Protein AF-Q66YX9-F1 (afdb_monomer_lite)

Radius of gyration: 29.05 Å; chains: 1; bounding box: 76×65×71 Å

Sequence (216 aa):
TLICISCAPFGNVNPNKLKNPITSKNLKKTKRSNHSRNLKKTSSHTNSENSAENNQNLENESQNSKSSNPHPQEATAISKLEKIGKDLEAQKEETGTHIEKISGDAQYDFLENFKLHNYDYFMHNTKMTLKKIIYSSLNYEKEKILALKEILEKLDTEDNNRRIAGQFLETSRDIQLQQEDLILKKIQDTLQTLSKEKAEELLQHAERDLKIKQNL

pLDDT: mean 74.57, std 24.95, range [31.75, 97.75]

Organism: Borreliella burgdorferi (NCBI:txid139)

Structure (mmCIF, N/CA/C/O backbone):
data_AF-Q66YX9-F1
#
_entry.id   AF-Q66YX9-F1
#
loop_
_atom_site.group_PDB
_atom_site.id
_atom_site.type_symbol
_atom_site.label_atom_id
_atom_site.label_alt_id
_atom_site.label_comp_id
_atom_site.label_asym_id
_atom_site.label_entity_id
_atom_site.label_seq_id
_atom_site.pdbx_PDB_ins_code
_atom_site.Cartn_x
_atom_site.Cartn_y
_atom_site.Cartn_z
_atom_site.occupancy
_atom_site.B_iso_or_equiv
_atom_site.auth_seq_id
_atom_site.auth_comp_id
_atom_site.auth_asym_id
_atom_site.auth_atom_id
_atom_site.pdbx_PDB_model_num
ATOM 1 N N . THR A 1 1 ? -41.954 -12.577 -0.233 1.00 40.41 1 THR A N 1
ATOM 2 C CA . THR A 1 1 ? -41.971 -11.965 -1.575 1.00 40.41 1 THR A CA 1
ATOM 3 C C . THR A 1 1 ? -40.977 -10.828 -1.579 1.00 40.41 1 THR A C 1
ATOM 5 O O . THR A 1 1 ? -41.114 -9.926 -0.765 1.00 40.41 1 THR A O 1
ATOM 8 N N . LEU A 1 2 ? -39.910 -10.968 -2.371 1.00 44.06 2 LEU A N 1
ATOM 9 C CA . LEU A 1 2 ? -38.771 -10.050 -2.444 1.00 44.06 2 LEU A CA 1
ATOM 10 C C . LEU A 1 2 ? -39.173 -8.703 -3.058 1.00 44.06 2 LEU A C 1
ATOM 12 O O . LEU A 1 2 ? -39.884 -8.686 -4.060 1.00 44.06 2 LEU A O 1
ATOM 16 N N . ILE A 1 3 ? -38.656 -7.599 -2.512 1.00 46.53 3 ILE A N 1
ATOM 17 C CA . ILE A 1 3 ? -38.623 -6.304 -3.201 1.00 46.53 3 ILE A CA 1
ATOM 18 C C . I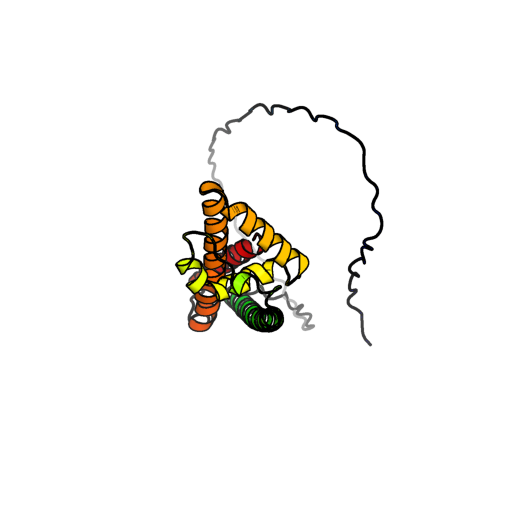LE A 1 3 ? -37.160 -5.947 -3.444 1.00 46.53 3 ILE A C 1
ATOM 20 O O . ILE A 1 3 ? -36.323 -5.975 -2.544 1.00 46.53 3 ILE A O 1
ATOM 24 N N . CYS A 1 4 ? -36.887 -5.712 -4.720 1.00 38.38 4 CYS A N 1
ATOM 25 C CA . CYS A 1 4 ? -35.589 -5.624 -5.352 1.00 38.38 4 CYS A CA 1
ATOM 26 C C . CYS A 1 4 ? -34.878 -4.312 -5.006 1.00 38.38 4 CYS A C 1
ATOM 28 O O . CYS A 1 4 ? -35.439 -3.233 -5.181 1.00 38.38 4 CYS A O 1
ATOM 30 N N . ILE A 1 5 ? -33.610 -4.411 -4.610 1.00 48.50 5 ILE A N 1
ATOM 31 C CA . ILE A 1 5 ? -32.664 -3.300 -4.695 1.00 48.50 5 ILE A CA 1
ATOM 32 C C . ILE A 1 5 ? -32.261 -3.213 -6.167 1.00 48.50 5 ILE A C 1
ATOM 34 O O . ILE A 1 5 ? -31.677 -4.145 -6.718 1.00 48.50 5 ILE A O 1
ATOM 38 N N . SER A 1 6 ? -32.627 -2.120 -6.827 1.00 43.44 6 SER A N 1
ATOM 39 C CA . SER A 1 6 ? -32.197 -1.834 -8.191 1.00 43.44 6 SER A CA 1
ATOM 40 C C . SER A 1 6 ? -30.692 -1.564 -8.197 1.00 43.44 6 SER A C 1
ATOM 42 O O . SER A 1 6 ? -30.245 -0.477 -7.831 1.00 43.44 6 SER A O 1
ATOM 44 N N . CYS A 1 7 ? -29.907 -2.551 -8.617 1.00 48.25 7 CYS A N 1
ATOM 45 C CA . CYS A 1 7 ? -28.548 -2.332 -9.089 1.00 48.25 7 CYS A CA 1
ATOM 46 C C . CYS A 1 7 ? -28.611 -1.552 -10.410 1.00 48.25 7 CYS A C 1
ATOM 48 O O . CYS A 1 7 ? -29.225 -2.009 -11.375 1.00 48.25 7 CYS A O 1
ATOM 50 N N . ALA A 1 8 ? -27.976 -0.384 -10.468 1.00 48.19 8 ALA A N 1
ATOM 51 C CA . ALA A 1 8 ? -27.658 0.248 -11.742 1.00 48.19 8 ALA A CA 1
ATOM 52 C C . ALA A 1 8 ? -26.572 -0.595 -12.446 1.00 48.19 8 ALA A C 1
ATOM 54 O O . ALA A 1 8 ? -25.570 -0.922 -11.805 1.00 48.19 8 ALA A O 1
ATOM 55 N N . PRO A 1 9 ? -26.736 -0.981 -13.724 1.00 49.88 9 PRO A N 1
ATOM 56 C CA . PRO A 1 9 ? -25.713 -1.738 -14.429 1.00 49.88 9 PRO A CA 1
ATOM 57 C C . PRO A 1 9 ? -24.560 -0.811 -14.825 1.00 49.88 9 PRO A C 1
ATOM 59 O O . PRO A 1 9 ? -24.763 0.226 -15.459 1.00 49.88 9 PRO A O 1
ATOM 62 N N . PHE A 1 10 ? -23.339 -1.212 -14.470 1.00 44.12 10 PHE A N 1
ATOM 63 C CA . PHE A 1 10 ? -22.115 -0.673 -15.050 1.00 44.12 10 PHE A CA 1
ATOM 64 C C . PHE A 1 10 ? -22.191 -0.830 -16.574 1.00 44.12 10 PHE A C 1
ATOM 66 O O . PHE A 1 10 ? -22.352 -1.934 -17.094 1.00 44.12 10 PHE A O 1
ATOM 73 N N . GLY A 1 11 ? -22.146 0.292 -17.291 1.00 40.47 11 GLY A N 1
ATOM 74 C CA . GLY A 1 11 ? -22.175 0.300 -18.746 1.00 40.47 11 GLY A CA 1
ATOM 75 C C . GLY A 1 11 ? -20.937 -0.386 -19.318 1.00 40.47 11 GLY A C 1
ATOM 76 O O . GLY A 1 11 ? -19.812 0.035 -19.060 1.00 40.47 11 GLY A O 1
ATOM 77 N N . ASN A 1 12 ? -21.157 -1.417 -20.133 1.00 43.81 12 ASN A N 1
ATOM 78 C CA . ASN A 1 12 ? -20.140 -2.008 -20.996 1.00 43.81 12 ASN A CA 1
ATOM 79 C C . ASN A 1 12 ? -19.677 -0.969 -22.028 1.00 43.81 12 ASN A C 1
ATOM 81 O O . ASN A 1 12 ? -20.414 -0.643 -22.962 1.00 43.81 12 ASN A O 1
ATOM 85 N N . VAL A 1 13 ? -18.449 -0.470 -21.888 1.00 43.34 13 VAL A N 1
ATOM 86 C CA . VAL A 1 13 ? -17.788 0.329 -22.926 1.00 43.34 13 VAL A CA 1
ATOM 87 C C . VAL A 1 13 ? -17.026 -0.624 -23.849 1.00 43.34 13 VAL A C 1
ATOM 89 O O . VAL A 1 13 ? -16.073 -1.282 -23.447 1.00 43.34 13 VAL A O 1
ATOM 92 N N . ASN A 1 14 ? -17.483 -0.718 -25.097 1.00 44.91 14 ASN A N 1
ATOM 93 C CA . ASN A 1 14 ? -16.880 -1.519 -26.164 1.00 44.91 14 ASN A CA 1
ATOM 94 C C . ASN A 1 14 ? -15.637 -0.797 -26.745 1.00 44.91 14 ASN A C 1
ATOM 96 O O . ASN A 1 14 ? -15.777 0.351 -27.175 1.00 44.91 14 ASN A O 1
ATOM 100 N N . PRO A 1 15 ? -14.444 -1.423 -26.816 1.00 44.53 15 PRO A N 1
ATOM 101 C CA . PRO A 1 15 ? -13.188 -0.744 -27.154 1.00 44.53 15 PRO A CA 1
ATOM 102 C C . PRO A 1 15 ? -12.887 -0.637 -28.661 1.00 44.53 15 PRO A C 1
ATOM 104 O O . PRO A 1 15 ? -11.732 -0.487 -29.043 1.00 44.53 15 PRO A O 1
ATOM 107 N N . ASN A 1 16 ? -13.889 -0.668 -29.544 1.00 44.53 16 ASN A N 1
ATOM 108 C CA . ASN A 1 16 ? -13.663 -0.536 -30.988 1.00 44.53 16 ASN A CA 1
ATOM 109 C C . ASN A 1 16 ? -14.401 0.660 -31.593 1.00 44.53 16 ASN A C 1
ATOM 111 O O . ASN A 1 16 ? -15.463 0.516 -32.198 1.00 44.53 16 ASN A O 1
ATOM 115 N N . LYS A 1 17 ? -13.785 1.844 -31.497 1.00 38.50 17 LYS A N 1
ATOM 116 C CA . LYS A 1 17 ? -13.866 2.875 -32.547 1.00 38.50 17 LYS A CA 1
ATOM 117 C C . LYS A 1 17 ? -12.749 3.907 -32.394 1.00 38.50 17 LYS A C 1
ATOM 119 O O . LYS A 1 17 ? -12.898 4.953 -31.774 1.00 38.50 17 LYS A O 1
ATOM 124 N N . LEU A 1 18 ? -11.625 3.595 -33.029 1.00 37.09 18 LEU A N 1
ATOM 125 C CA . LEU A 1 18 ? -10.604 4.562 -33.409 1.00 37.09 18 LEU A CA 1
ATOM 126 C C . LEU A 1 18 ? -11.178 5.499 -34.488 1.00 37.09 18 LEU A C 1
ATOM 128 O O . LEU A 1 18 ? -11.680 5.010 -35.500 1.00 37.09 18 LEU A O 1
ATOM 132 N N . LYS A 1 19 ? -11.071 6.820 -34.300 1.00 34.41 19 LYS A N 1
ATOM 133 C CA . LYS A 1 19 ? -10.970 7.833 -35.373 1.00 34.41 19 LYS A CA 1
ATOM 134 C C . LYS A 1 19 ? -10.480 9.168 -34.779 1.00 34.41 19 LYS A C 1
ATOM 136 O O . LYS A 1 19 ? -11.241 9.892 -34.150 1.00 34.41 19 LYS A O 1
ATOM 141 N N . ASN A 1 20 ? -9.201 9.467 -34.992 1.00 36.50 20 ASN A N 1
ATOM 142 C CA . ASN A 1 20 ? -8.597 10.810 -34.911 1.00 36.50 20 ASN A CA 1
ATOM 143 C C . ASN A 1 20 ? -8.776 11.542 -36.265 1.00 36.50 20 ASN A C 1
ATOM 145 O O . ASN A 1 20 ? -9.132 10.865 -37.235 1.00 36.50 20 ASN A O 1
ATOM 149 N N . PRO A 1 21 ? -8.362 12.820 -36.445 1.00 48.47 21 PRO A N 1
ATOM 150 C CA . PRO A 1 21 ? -8.160 13.961 -35.522 1.00 48.47 21 PRO A CA 1
ATOM 151 C C . PRO A 1 21 ? -8.894 15.242 -36.034 1.00 48.47 21 PRO A C 1
ATOM 153 O O . PRO A 1 21 ? -9.583 15.157 -37.042 1.00 48.47 21 PRO A O 1
ATOM 156 N N . ILE A 1 22 ? -8.740 16.419 -35.384 1.00 32.88 22 ILE A N 1
ATOM 157 C CA . ILE A 1 22 ? -8.500 17.758 -36.014 1.00 32.88 22 ILE A CA 1
ATOM 158 C C . ILE A 1 22 ? -8.459 18.911 -34.964 1.00 32.88 22 ILE A C 1
ATOM 160 O O . ILE A 1 22 ? -9.412 19.176 -34.241 1.00 32.88 22 ILE A O 1
ATOM 164 N N . THR A 1 23 ? -7.293 19.575 -34.938 1.00 33.94 23 THR A N 1
ATOM 165 C CA . THR A 1 23 ? -6.908 20.983 -34.644 1.00 33.94 23 THR A CA 1
ATOM 166 C C . THR A 1 23 ? -7.475 21.818 -33.476 1.00 33.94 23 THR A C 1
ATOM 168 O O . THR A 1 23 ? -8.622 22.252 -33.479 1.00 33.94 23 THR A O 1
ATOM 171 N N . SER A 1 24 ? -6.535 22.235 -32.611 1.00 38.31 24 SER A N 1
ATOM 172 C CA . SER A 1 24 ? -6.155 23.624 -32.255 1.00 38.31 24 SER A CA 1
ATOM 173 C C . SER A 1 24 ? -7.232 24.722 -32.259 1.00 38.31 24 SER A C 1
ATOM 175 O O . SER A 1 24 ? -7.665 25.176 -33.318 1.00 38.31 24 SER A O 1
ATOM 177 N N . LYS A 1 25 ? -7.497 25.291 -31.071 1.00 37.84 25 LYS A N 1
ATOM 178 C CA . LYS A 1 25 ? -7.750 26.733 -30.896 1.00 37.84 25 LYS A CA 1
ATOM 179 C C . LYS A 1 25 ? -7.399 27.193 -29.475 1.00 37.84 25 LYS A C 1
ATOM 181 O O . LYS A 1 25 ? -7.940 26.712 -28.487 1.00 37.84 25 LYS A O 1
ATOM 186 N N . ASN A 1 26 ? -6.473 28.148 -29.417 1.00 37.44 26 ASN A N 1
ATOM 187 C CA . ASN A 1 26 ? -5.999 28.870 -28.238 1.00 37.44 26 ASN A CA 1
ATOM 188 C C . ASN A 1 26 ? -7.144 29.462 -27.394 1.00 37.44 26 ASN A C 1
ATOM 190 O O . ASN A 1 26 ? -7.895 30.301 -27.897 1.00 37.44 26 ASN A O 1
ATOM 194 N N . LEU A 1 27 ? -7.211 29.132 -26.097 1.00 39.47 27 LEU A N 1
ATOM 195 C CA . LEU A 1 27 ? -7.996 29.902 -25.126 1.00 39.47 27 LEU A CA 1
ATOM 196 C C . LEU A 1 27 ? -7.115 30.949 -24.433 1.00 39.47 27 LEU A C 1
ATOM 198 O O . LEU A 1 27 ? -6.116 30.647 -23.781 1.00 39.47 27 LEU A O 1
ATOM 202 N N . LYS A 1 28 ? -7.513 32.210 -24.611 1.00 39.34 28 LYS A N 1
ATOM 203 C CA . LYS A 1 28 ? -6.901 33.408 -24.032 1.00 39.34 28 LYS A CA 1
ATOM 204 C C . LYS A 1 28 ? -7.010 33.412 -22.503 1.00 39.34 28 LYS A C 1
ATOM 206 O O . LYS A 1 28 ? -8.078 33.180 -21.945 1.00 39.34 28 LYS A O 1
ATOM 211 N N . LYS A 1 29 ? -5.907 33.790 -21.849 1.00 38.47 29 LYS A N 1
ATOM 212 C CA . LYS A 1 29 ? -5.828 34.146 -20.424 1.00 38.47 29 LYS A CA 1
ATOM 213 C C . LYS A 1 29 ? -6.737 35.342 -20.115 1.00 38.47 29 LYS A C 1
ATOM 215 O O . LYS A 1 29 ? -6.533 36.422 -20.666 1.00 38.47 29 LYS A O 1
ATOM 220 N N . THR A 1 30 ? -7.660 35.192 -19.169 1.00 39.47 30 THR A N 1
ATOM 221 C CA . THR A 1 30 ? -8.361 36.313 -18.521 1.00 39.47 30 THR A CA 1
ATOM 222 C C . THR A 1 30 ? -7.773 36.575 -17.136 1.00 39.47 30 THR A C 1
ATOM 224 O O . THR A 1 30 ? -7.838 35.725 -16.250 1.00 39.47 30 THR A O 1
ATOM 227 N N . LYS A 1 31 ? -7.201 37.773 -16.959 1.00 38.38 31 LYS A N 1
ATOM 228 C CA . LYS A 1 31 ? -6.794 38.352 -15.668 1.00 38.38 31 LYS A CA 1
ATOM 229 C C . LYS A 1 31 ? -8.030 38.532 -14.775 1.00 38.38 31 LYS A C 1
ATOM 231 O O . LYS A 1 31 ? -8.964 39.220 -15.179 1.00 38.38 31 LYS A O 1
ATOM 236 N N . ARG A 1 32 ? -8.016 37.989 -13.554 1.00 37.97 32 ARG A N 1
ATOM 237 C CA . ARG A 1 32 ? -8.945 38.386 -12.483 1.00 37.97 32 ARG A CA 1
ATOM 238 C C . ARG A 1 32 ? -8.257 39.419 -11.592 1.00 37.97 32 ARG A C 1
ATOM 240 O O . ARG A 1 32 ? -7.192 39.160 -11.046 1.00 37.97 32 ARG A O 1
ATOM 247 N N . SER A 1 33 ? -8.864 40.600 -11.535 1.00 37.56 33 SER A N 1
ATOM 248 C CA . SER A 1 33 ? -8.474 41.745 -10.711 1.00 37.56 33 SER A CA 1
ATOM 249 C C . SER A 1 33 ? -9.034 41.616 -9.291 1.00 37.56 33 SER A C 1
ATOM 251 O O . SER A 1 33 ? -10.125 41.077 -9.098 1.00 37.56 33 SER A O 1
ATOM 253 N N . ASN A 1 34 ? -8.274 42.131 -8.326 1.00 38.19 34 ASN A N 1
ATOM 254 C CA . ASN A 1 34 ? -8.542 42.141 -6.891 1.00 38.19 34 ASN A CA 1
ATOM 255 C 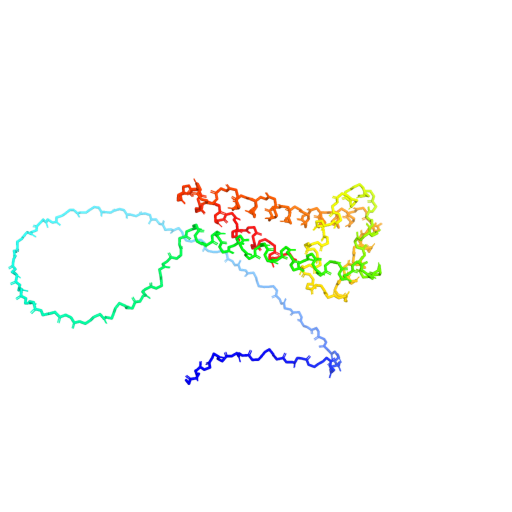C . ASN A 1 34 ? -9.667 43.117 -6.520 1.00 38.19 34 ASN A C 1
ATOM 257 O O . ASN A 1 34 ? -9.664 44.266 -6.962 1.00 38.19 34 ASN A O 1
ATOM 261 N N . HIS A 1 35 ? -10.544 42.718 -5.597 1.00 37.09 35 HIS A N 1
ATOM 262 C CA . HIS A 1 35 ? -11.251 43.682 -4.757 1.00 37.09 35 HIS A CA 1
ATOM 263 C C . HIS A 1 35 ? -11.533 43.080 -3.375 1.00 37.09 35 HIS A C 1
ATOM 265 O O . HIS A 1 35 ? -12.503 42.352 -3.176 1.00 37.09 35 HIS A O 1
ATOM 271 N N . SER A 1 36 ? -10.646 43.366 -2.423 1.00 41.12 36 SER A N 1
ATOM 272 C CA . SER A 1 36 ? -10.884 43.159 -0.999 1.00 41.12 36 SER A CA 1
ATOM 273 C C . SER A 1 36 ? -11.740 44.315 -0.477 1.00 41.12 36 SER A C 1
ATOM 275 O O . SER A 1 36 ? -11.396 45.485 -0.646 1.00 41.12 36 SER A O 1
ATOM 277 N N . ARG A 1 37 ? -12.870 44.007 0.166 1.00 43.75 37 ARG A N 1
ATOM 278 C CA . ARG A 1 37 ? -13.603 44.981 0.982 1.00 43.75 37 ARG A CA 1
ATOM 279 C C . ARG A 1 37 ? -13.487 44.602 2.449 1.00 43.75 37 ARG A C 1
ATOM 281 O O . ARG A 1 37 ? -13.927 43.536 2.863 1.00 43.75 37 ARG A O 1
ATOM 288 N N . ASN A 1 38 ? -12.885 45.522 3.196 1.00 38.66 38 ASN A N 1
ATOM 289 C CA . ASN A 1 38 ? -12.911 45.628 4.649 1.00 38.66 38 ASN A CA 1
ATOM 290 C C . ASN A 1 38 ? -14.359 45.662 5.166 1.00 38.66 38 ASN A C 1
ATOM 292 O O . ASN A 1 38 ? -15.123 46.530 4.743 1.00 38.66 38 ASN A O 1
ATOM 296 N N . LEU A 1 39 ? -14.708 44.806 6.130 1.00 41.38 39 LEU A N 1
ATOM 297 C CA . LEU A 1 39 ? -15.860 45.035 7.007 1.00 41.38 39 LEU A CA 1
ATOM 298 C C . LEU A 1 39 ? -15.367 45.569 8.353 1.00 41.38 39 LEU A C 1
ATOM 300 O O . LEU A 1 39 ? -14.665 44.890 9.100 1.00 41.38 39 LEU A O 1
ATOM 304 N N . LYS A 1 40 ? -15.743 46.819 8.639 1.00 37.91 40 LYS A N 1
ATOM 305 C CA . LYS A 1 40 ? -15.578 47.465 9.940 1.00 37.91 40 LYS A CA 1
ATOM 306 C C . LYS A 1 40 ? -16.602 46.923 10.938 1.00 37.91 40 LYS A C 1
ATOM 308 O O . LYS A 1 40 ? -17.783 46.788 10.639 1.00 37.91 40 LYS A O 1
ATOM 313 N N . LYS A 1 41 ? -16.099 46.699 12.147 1.00 41.12 41 LYS A N 1
ATOM 314 C CA . LYS A 1 41 ? -16.790 46.418 13.407 1.00 41.12 41 LYS A CA 1
ATOM 315 C C . LYS A 1 41 ? -17.648 47.623 13.824 1.00 41.12 41 LYS A C 1
ATOM 317 O O . LYS A 1 41 ? -17.133 48.737 13.810 1.00 41.12 41 LYS A O 1
ATOM 322 N N . THR A 1 42 ? -18.883 47.406 14.275 1.00 34.94 42 THR A N 1
ATOM 323 C CA . THR A 1 42 ? -19.545 48.300 15.243 1.00 34.94 42 THR A CA 1
ATOM 324 C C . THR A 1 42 ? -20.370 47.478 16.228 1.00 34.94 42 THR A C 1
ATOM 326 O O . THR A 1 42 ? -21.102 46.568 15.856 1.00 34.94 42 THR A O 1
ATOM 329 N N . SER A 1 43 ? -20.142 47.773 17.501 1.00 38.81 43 SER A N 1
ATOM 330 C CA . SER A 1 43 ? -20.841 47.287 18.683 1.00 38.81 43 SER A CA 1
ATOM 331 C C . SER A 1 43 ? -21.990 48.228 19.029 1.00 38.81 43 SER A C 1
ATOM 333 O O . SER A 1 43 ? -21.796 49.442 18.986 1.00 38.81 43 SER A O 1
ATOM 335 N N . SER A 1 44 ? -23.104 47.694 19.518 1.00 41.56 44 SER A N 1
ATOM 336 C CA . SER A 1 44 ? -24.024 48.447 20.372 1.00 41.56 44 SER A CA 1
ATOM 337 C C . SER A 1 44 ? -24.775 47.494 21.299 1.00 41.56 44 SER A C 1
ATOM 339 O O . SER A 1 44 ? -25.539 46.646 20.846 1.00 41.56 44 SER A O 1
ATOM 341 N N . HIS A 1 45 ? -24.511 47.642 22.596 1.00 37.59 45 HIS A N 1
ATOM 342 C CA . HIS A 1 45 ? -25.342 47.161 23.695 1.00 37.59 45 HIS A CA 1
ATOM 343 C C . HIS A 1 45 ? -26.674 47.915 23.722 1.00 37.59 45 HIS A C 1
ATOM 345 O O . HIS A 1 45 ? -26.647 49.132 23.580 1.00 37.59 45 HIS A O 1
ATOM 351 N N . THR A 1 46 ? -27.767 47.230 24.070 1.00 34.09 46 THR A N 1
ATOM 352 C CA . THR A 1 46 ? -28.816 47.757 24.966 1.00 34.09 46 THR A CA 1
ATOM 353 C C . THR A 1 46 ? -29.558 46.601 25.646 1.00 34.09 46 THR A C 1
ATOM 355 O O . THR A 1 46 ? -29.942 45.637 24.988 1.00 34.09 46 THR A O 1
ATOM 358 N N . ASN A 1 47 ? -29.721 46.722 26.965 1.00 35.72 47 ASN A N 1
ATOM 359 C CA . ASN A 1 47 ? -30.492 45.862 27.870 1.00 35.72 47 ASN A CA 1
ATOM 360 C C . ASN A 1 47 ? -31.981 46.268 27.890 1.00 35.72 47 ASN A C 1
ATOM 362 O O . ASN A 1 47 ? -32.262 47.435 27.629 1.00 35.72 47 ASN A O 1
ATOM 366 N N . SER A 1 48 ? -32.871 45.348 28.296 1.00 37.16 48 SER A N 1
ATOM 367 C CA . SER A 1 48 ? -34.225 45.524 28.903 1.00 37.16 48 SER A CA 1
ATOM 368 C C . SER A 1 48 ? -35.080 44.316 28.476 1.00 37.16 48 SER A C 1
ATOM 370 O O . SER A 1 48 ? -34.955 43.884 27.336 1.00 37.16 48 SER A O 1
ATOM 372 N N . GLU A 1 49 ? -35.940 43.654 29.247 1.00 31.98 49 GLU A N 1
ATOM 373 C CA . GLU A 1 49 ? -36.317 43.566 30.664 1.00 31.98 49 GLU A CA 1
ATOM 374 C C . GLU A 1 49 ? -37.169 42.282 30.766 1.00 31.98 49 GLU A C 1
ATOM 376 O O . GLU A 1 49 ? -37.724 41.806 29.773 1.00 31.98 49 GLU A O 1
ATOM 381 N N . ASN A 1 50 ? -37.265 41.713 31.965 1.00 34.28 50 ASN A N 1
ATOM 382 C CA . ASN A 1 50 ? -38.083 40.542 32.274 1.00 34.28 50 ASN A CA 1
ATOM 383 C C . ASN A 1 50 ? -39.588 40.805 32.093 1.00 34.28 50 ASN A C 1
ATOM 385 O O . ASN A 1 50 ? -40.072 41.881 32.434 1.00 34.28 50 ASN A O 1
ATOM 389 N N . SER A 1 51 ? -40.347 39.760 31.754 1.00 33.91 51 SER A N 1
ATOM 390 C CA . SER A 1 51 ? -41.665 39.547 32.362 1.00 33.91 51 SER A CA 1
ATOM 391 C C . SER A 1 51 ? -41.981 38.054 32.445 1.00 33.91 51 SER A C 1
ATOM 393 O O . SER A 1 51 ? -41.737 37.299 31.504 1.00 33.91 51 SER A O 1
ATOM 395 N N . ALA A 1 52 ? -42.447 37.650 33.620 1.00 35.94 52 ALA A N 1
ATOM 396 C CA . ALA A 1 52 ? -42.748 36.291 34.036 1.00 35.94 52 ALA A CA 1
ATOM 397 C C . ALA A 1 52 ? -44.255 35.980 33.914 1.00 35.94 52 ALA A C 1
ATOM 399 O O . ALA A 1 52 ? -45.049 36.885 33.679 1.00 35.94 52 ALA A O 1
ATOM 400 N N . GLU A 1 53 ? -44.595 34.711 34.202 1.00 31.75 53 GLU A N 1
ATOM 401 C CA . GLU A 1 53 ? -45.925 34.182 34.586 1.00 31.75 53 GLU A CA 1
ATOM 402 C C . GLU A 1 53 ? -46.971 33.984 33.457 1.00 31.75 53 GLU A C 1
ATOM 404 O O . GLU A 1 53 ? -47.108 34.813 32.573 1.00 31.75 53 GLU A O 1
ATOM 409 N N . ASN A 1 54 ? -47.792 32.923 33.390 1.00 34.16 54 ASN A N 1
ATOM 410 C CA . ASN A 1 54 ? -48.021 31.748 34.240 1.00 34.16 54 ASN A CA 1
ATOM 411 C C . ASN A 1 54 ? -48.882 30.693 33.484 1.00 34.16 54 ASN A C 1
ATOM 413 O O . ASN A 1 54 ? -49.695 31.067 32.646 1.00 34.16 54 ASN A O 1
ATOM 417 N N . ASN A 1 55 ? -48.722 29.414 33.854 1.00 34.84 55 ASN A N 1
ATOM 418 C CA . ASN A 1 55 ? -49.658 28.266 33.874 1.00 34.84 55 ASN A CA 1
ATOM 419 C C . ASN A 1 55 ? -50.832 28.125 32.873 1.00 34.84 55 ASN A C 1
ATOM 421 O O . ASN A 1 55 ? -51.761 28.923 32.888 1.00 34.84 55 ASN A O 1
ATOM 425 N N . GLN A 1 56 ? -50.941 26.940 32.243 1.00 35.94 56 GLN A N 1
ATOM 426 C CA . GLN A 1 56 ? -51.953 25.931 32.629 1.00 35.94 56 GLN A CA 1
ATOM 427 C C . GLN A 1 56 ? -51.739 24.561 31.945 1.00 35.94 56 GLN A C 1
ATOM 429 O O . GLN A 1 56 ? -51.560 24.461 30.735 1.00 35.94 56 GLN A O 1
ATOM 434 N N . ASN A 1 57 ? -51.775 23.513 32.776 1.00 41.00 57 ASN A N 1
ATOM 435 C CA . ASN A 1 57 ? -51.800 22.088 32.436 1.00 41.00 57 ASN A CA 1
ATOM 436 C C . ASN A 1 57 ? -53.040 21.701 31.620 1.00 41.00 57 ASN A C 1
ATOM 438 O O . ASN A 1 57 ? -54.141 22.144 31.936 1.00 41.00 57 ASN A O 1
ATOM 442 N N . LEU A 1 58 ? -52.875 20.738 30.712 1.00 35.84 58 LEU A N 1
ATOM 443 C CA . LEU A 1 58 ? -53.928 19.804 30.309 1.00 35.84 58 LEU A CA 1
ATOM 444 C C . LEU A 1 58 ? -53.311 18.402 30.229 1.00 35.84 58 LEU A C 1
ATOM 446 O O . LEU A 1 58 ? -52.627 18.058 29.267 1.00 35.84 58 LEU A O 1
ATOM 450 N N . GLU A 1 59 ? -53.535 17.612 31.279 1.00 37.38 59 GLU A N 1
ATOM 451 C CA . GLU A 1 59 ? -53.428 16.157 31.219 1.00 37.38 59 GLU A CA 1
ATOM 452 C C . GLU A 1 59 ? -54.528 15.618 30.299 1.00 37.38 59 GLU A C 1
ATOM 454 O O . GLU A 1 59 ? -55.696 15.985 30.427 1.00 37.38 59 GLU A O 1
ATOM 459 N N . ASN A 1 60 ? -54.157 14.712 29.400 1.00 38.03 60 ASN A N 1
ATOM 460 C CA . ASN A 1 60 ? -55.014 13.590 29.044 1.00 38.03 60 ASN A CA 1
ATOM 461 C C . ASN A 1 60 ? -54.135 12.425 28.584 1.00 38.03 60 ASN A C 1
ATOM 463 O O . ASN A 1 60 ? -53.469 12.484 27.548 1.00 38.03 60 ASN A O 1
ATOM 467 N N . GLU A 1 61 ? -54.133 11.367 29.391 1.00 40.75 61 GLU A N 1
ATOM 468 C CA . GLU A 1 61 ? -53.638 10.045 29.032 1.00 40.75 61 GLU A CA 1
ATOM 469 C C . GLU A 1 61 ? -54.416 9.497 27.828 1.00 40.75 61 GLU A C 1
ATOM 471 O O . GLU A 1 61 ? -55.643 9.436 27.835 1.00 40.75 61 GLU A O 1
ATOM 476 N N . SER A 1 62 ? -53.709 8.974 26.828 1.00 42.81 62 SER A N 1
ATOM 477 C CA . SER A 1 62 ? -54.156 7.732 26.198 1.00 42.81 62 SER A CA 1
ATOM 478 C C . SER A 1 62 ? -52.951 6.944 25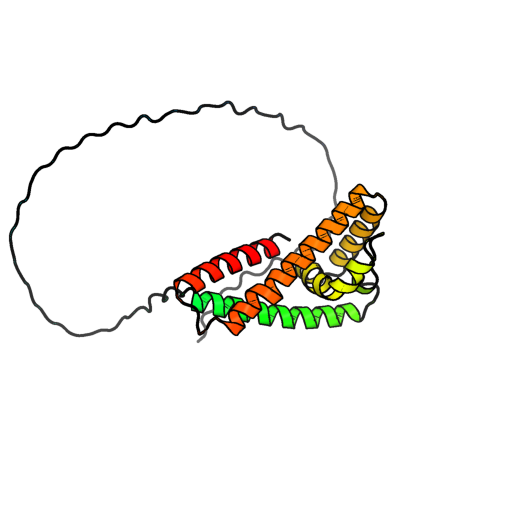.702 1.00 42.81 62 SER A C 1
ATOM 480 O O . SER A 1 62 ? -52.025 7.465 25.078 1.00 42.81 62 SER A O 1
ATOM 482 N N . GLN A 1 63 ? -52.937 5.675 26.084 1.00 42.84 63 GLN A N 1
ATOM 483 C CA . GLN A 1 63 ? -51.872 4.742 25.800 1.00 42.84 63 GLN A CA 1
ATOM 484 C C . GLN A 1 63 ? -51.871 4.291 24.333 1.00 42.84 63 GLN A C 1
ATOM 486 O O . GLN A 1 63 ? -52.903 3.950 23.767 1.00 42.84 63 GLN A O 1
ATOM 491 N N . ASN A 1 64 ? -50.641 4.109 23.846 1.00 42.56 64 ASN A N 1
ATOM 492 C CA . ASN A 1 64 ? -50.199 3.043 22.947 1.00 42.56 64 ASN A CA 1
ATOM 493 C C . ASN A 1 64 ? -50.468 3.193 21.438 1.00 42.56 64 ASN A C 1
ATOM 495 O O . ASN A 1 64 ? -51.516 2.822 20.930 1.00 42.56 64 ASN A O 1
ATOM 499 N N . SER A 1 65 ? -49.403 3.500 20.695 1.00 38.84 65 SER A N 1
ATOM 500 C CA . SER A 1 65 ? -48.850 2.504 19.767 1.00 38.84 65 SER A CA 1
ATOM 501 C C . SER A 1 65 ? -47.442 2.903 19.332 1.00 38.84 65 SER A C 1
ATOM 503 O O . SER A 1 65 ? -47.221 3.951 18.730 1.00 38.84 65 SER A O 1
ATOM 505 N N . LYS A 1 66 ? -46.484 2.033 19.668 1.00 50.38 66 LYS A N 1
ATOM 506 C CA . LYS A 1 66 ? -45.115 2.008 19.152 1.00 50.38 66 LYS A CA 1
ATOM 507 C C . LYS A 1 66 ? -45.102 2.206 17.634 1.00 50.38 66 LYS A C 1
ATOM 509 O O . LYS A 1 66 ? -45.458 1.304 16.886 1.00 50.38 66 LYS A O 1
ATOM 514 N N . SER A 1 67 ? -44.553 3.328 17.199 1.00 47.69 67 SER A N 1
ATOM 515 C CA . SER A 1 67 ? -43.726 3.367 15.999 1.00 47.69 67 SER A CA 1
ATOM 516 C C . SER A 1 67 ? -42.422 4.042 16.383 1.00 47.69 67 SER A C 1
ATOM 518 O O . SER A 1 67 ? -42.158 5.196 16.050 1.00 47.69 67 SER A O 1
ATOM 520 N N . SER A 1 68 ? -41.615 3.312 17.151 1.00 42.88 68 SER A N 1
ATOM 521 C CA . SER A 1 68 ? -40.188 3.575 17.252 1.00 42.88 68 SER A CA 1
ATOM 522 C C . SER A 1 68 ? -39.612 3.334 15.859 1.00 42.88 68 SER A C 1
ATOM 524 O O . SER A 1 68 ? -39.169 2.232 15.552 1.00 42.88 68 SER A O 1
ATOM 526 N N . ASN A 1 69 ? -39.661 4.342 14.988 1.00 43.69 69 ASN A N 1
ATOM 527 C CA . ASN A 1 69 ? -38.702 4.398 13.898 1.00 43.69 69 ASN A CA 1
ATOM 528 C C . ASN A 1 69 ? -37.334 4.273 14.574 1.00 43.69 69 ASN A C 1
ATOM 530 O O . ASN A 1 69 ? -37.038 5.112 15.433 1.00 43.69 69 ASN A O 1
ATOM 534 N N . PRO A 1 70 ? -36.517 3.246 14.279 1.00 43.69 70 PRO A N 1
ATOM 535 C CA . PRO A 1 70 ? -35.140 3.289 14.708 1.00 43.69 70 PRO A CA 1
ATOM 536 C C . PRO A 1 70 ? -34.540 4.462 13.943 1.00 43.69 70 PRO A C 1
ATOM 538 O O . PRO A 1 70 ? -34.269 4.382 12.746 1.00 43.69 70 PRO A O 1
ATOM 541 N N . HIS A 1 71 ? -34.421 5.600 14.622 1.00 43.59 71 HIS A N 1
ATOM 542 C CA . HIS A 1 71 ? -33.521 6.644 14.184 1.00 43.59 71 HIS A CA 1
ATOM 543 C C . HIS A 1 71 ? -32.179 5.935 13.974 1.00 43.59 71 HIS A C 1
ATOM 545 O O . HIS A 1 71 ? -31.757 5.236 14.902 1.00 43.59 71 HIS A O 1
ATOM 551 N N . PRO A 1 72 ? -31.576 5.973 12.771 1.00 49.97 72 PRO A N 1
ATOM 552 C CA . PRO A 1 72 ? -30.302 5.312 12.550 1.00 49.97 72 PRO A CA 1
ATOM 553 C C . PRO A 1 72 ? -29.344 5.886 13.584 1.00 49.97 72 PRO A C 1
ATOM 555 O O . PRO A 1 72 ? -29.035 7.074 13.563 1.00 49.97 72 PRO A O 1
ATOM 558 N N . GLN A 1 73 ? -29.004 5.055 14.565 1.00 52.97 73 GLN A N 1
ATOM 559 C CA . GLN A 1 73 ? -28.223 5.460 15.716 1.00 52.97 73 GLN A CA 1
ATOM 560 C C . GLN A 1 73 ? -26.905 5.993 15.162 1.00 52.97 73 GLN A C 1
ATOM 562 O O . GLN A 1 73 ? -26.207 5.270 14.448 1.00 52.97 73 GLN A O 1
ATOM 567 N N . GLU A 1 74 ? -26.624 7.277 15.391 1.00 58.12 74 GLU A N 1
ATOM 568 C CA . GLU A 1 74 ? -25.405 7.907 14.896 1.00 58.12 74 GLU A CA 1
ATOM 569 C C . GLU A 1 74 ? -24.210 7.045 15.312 1.00 58.12 74 GLU A C 1
ATOM 571 O O . GLU A 1 74 ? -23.992 6.782 16.497 1.00 58.12 74 GLU A O 1
ATOM 576 N N . ALA A 1 75 ? -23.476 6.538 14.319 1.00 74.50 75 ALA A N 1
ATOM 577 C CA . ALA A 1 75 ? -22.357 5.643 14.560 1.00 74.50 75 ALA A CA 1
ATOM 578 C C . ALA A 1 75 ? -21.300 6.371 15.403 1.00 74.50 75 ALA A C 1
ATOM 580 O O . ALA A 1 75 ? -20.760 7.401 14.986 1.00 74.50 75 ALA A O 1
ATOM 581 N N . THR A 1 76 ? -20.994 5.828 16.583 1.00 89.88 76 THR A N 1
ATOM 582 C CA . THR A 1 76 ? -19.944 6.350 17.466 1.00 89.88 76 THR A CA 1
ATOM 583 C C . THR A 1 76 ? -18.577 6.248 16.787 1.00 89.88 76 THR A C 1
ATOM 585 O O . THR A 1 76 ? -18.374 5.385 15.927 1.00 89.88 76 THR A O 1
ATOM 588 N N . ALA A 1 77 ? -17.612 7.081 17.196 1.00 92.31 77 ALA A N 1
ATOM 589 C CA . ALA A 1 77 ? -16.248 7.018 16.662 1.00 92.31 77 ALA A CA 1
ATOM 590 C C . ALA A 1 77 ? -15.641 5.606 16.773 1.00 92.31 77 ALA A C 1
ATOM 592 O O . ALA A 1 77 ? -15.027 5.121 15.828 1.00 92.31 77 ALA A O 1
ATOM 593 N N . ILE A 1 78 ? -15.921 4.910 17.880 1.00 92.38 78 ILE A N 1
ATOM 594 C CA . ILE A 1 78 ? -15.512 3.519 18.112 1.00 92.38 78 ILE A CA 1
ATOM 595 C C . ILE A 1 78 ? -16.112 2.579 17.058 1.00 92.38 78 ILE A C 1
ATOM 597 O O . ILE A 1 78 ? -15.374 1.827 16.434 1.00 92.38 78 ILE A O 1
ATOM 601 N N . SER A 1 79 ? -17.424 2.6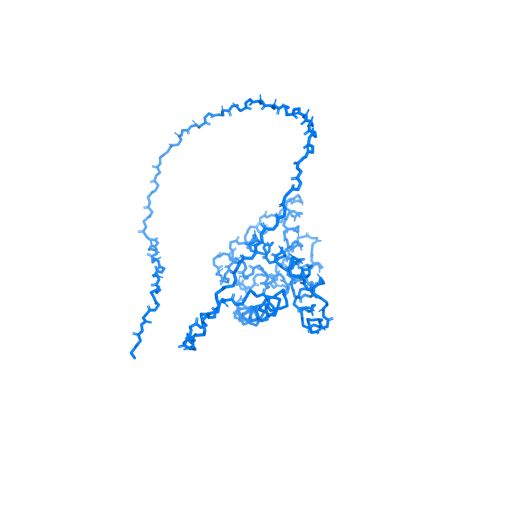47 16.798 1.00 92.94 79 SER A N 1
ATOM 602 C CA . SER A 1 79 ? -18.062 1.779 15.791 1.00 92.94 79 SER A CA 1
ATOM 603 C C . SER A 1 79 ? -17.556 2.038 14.363 1.00 92.94 79 SER A C 1
ATOM 605 O O . SER A 1 79 ? -17.413 1.107 13.571 1.00 92.94 79 SER A O 1
ATOM 607 N N . LYS A 1 80 ? -17.227 3.295 14.031 1.00 95.31 80 LYS A N 1
ATOM 608 C CA . LYS A 1 80 ? -16.617 3.654 12.741 1.00 95.31 80 LYS A CA 1
ATOM 609 C C . LYS A 1 80 ? -15.198 3.101 12.619 1.00 95.31 80 LYS A C 1
ATOM 611 O O . LYS A 1 80 ? -14.867 2.527 11.587 1.00 95.31 80 LYS A O 1
ATOM 616 N N . LEU A 1 81 ? -14.389 3.234 13.671 1.00 94.94 81 LEU A N 1
ATOM 617 C CA . LEU A 1 81 ? -13.049 2.649 13.736 1.00 94.94 81 LEU A CA 1
ATOM 618 C C . LEU A 1 81 ? -13.086 1.122 13.643 1.00 94.94 81 LEU A C 1
ATOM 620 O O . LEU A 1 81 ? -12.277 0.547 12.926 1.00 94.94 81 LEU A O 1
ATOM 624 N N . GLU A 1 82 ? -14.044 0.466 14.302 1.00 94.31 82 GLU A N 1
ATOM 625 C CA . GLU A 1 82 ? -14.228 -0.986 14.198 1.00 94.31 82 GLU A CA 1
ATOM 626 C C . GLU A 1 82 ? -14.487 -1.408 12.749 1.00 94.31 82 GLU A C 1
ATOM 628 O O . GLU A 1 82 ? -13.875 -2.353 12.249 1.00 94.31 82 GLU A O 1
ATOM 633 N N . LYS A 1 83 ? -15.366 -0.677 12.054 1.00 95.19 83 LYS A N 1
ATOM 634 C CA . LYS A 1 83 ? -15.644 -0.920 10.640 1.00 95.19 83 LYS A CA 1
ATOM 635 C C . LYS A 1 83 ? -14.393 -0.720 9.781 1.00 95.19 83 LYS A C 1
ATOM 637 O O . LYS A 1 83 ? -14.069 -1.601 8.995 1.00 95.19 83 LYS A O 1
ATOM 642 N N . ILE A 1 84 ? -13.670 0.388 9.969 1.00 94.69 84 ILE A N 1
ATOM 643 C CA . ILE A 1 84 ? -12.407 0.654 9.259 1.00 94.69 84 ILE A CA 1
ATOM 644 C C . ILE A 1 84 ? -11.401 -0.479 9.491 1.00 94.69 84 ILE A C 1
ATOM 646 O O . ILE A 1 84 ? -10.774 -0.935 8.541 1.00 94.69 84 ILE A O 1
ATOM 650 N N . GLY A 1 85 ? -11.262 -0.956 10.731 1.00 94.56 85 GLY A N 1
ATOM 651 C CA . GLY A 1 85 ? -10.376 -2.072 11.065 1.00 94.56 85 GLY A CA 1
ATOM 652 C C . GLY A 1 85 ? -10.725 -3.345 10.293 1.00 94.56 85 GLY A C 1
ATOM 653 O O . GLY A 1 85 ? -9.844 -3.938 9.676 1.00 94.56 85 GLY A O 1
ATOM 654 N N . LYS A 1 86 ? -12.012 -3.717 10.256 1.00 94.62 86 LYS A N 1
ATOM 655 C CA . LYS A 1 86 ? -12.496 -4.886 9.499 1.00 94.62 86 LYS A CA 1
ATOM 656 C C . LYS A 1 86 ? -12.283 -4.735 7.992 1.00 94.62 86 LYS A C 1
ATOM 658 O O . LYS A 1 86 ? -11.839 -5.679 7.346 1.00 94.62 86 LYS A O 1
ATOM 663 N N . ASP A 1 87 ? -12.566 -3.556 7.441 1.00 94.06 87 ASP A N 1
ATOM 664 C CA . ASP A 1 87 ? -12.389 -3.278 6.012 1.00 94.06 87 ASP A CA 1
ATOM 665 C C . ASP A 1 87 ? -10.897 -3.351 5.614 1.00 94.06 87 ASP A C 1
ATOM 667 O O . ASP A 1 87 ? -10.554 -3.926 4.580 1.00 94.06 87 ASP A O 1
ATOM 671 N N . LEU A 1 88 ? -9.993 -2.825 6.452 1.00 93.50 88 LEU A N 1
ATOM 672 C CA . LEU A 1 88 ? -8.541 -2.900 6.242 1.00 93.50 88 LEU A CA 1
ATOM 673 C C . LEU A 1 88 ? -8.002 -4.332 6.344 1.00 93.50 88 LEU A C 1
ATOM 675 O O . LEU A 1 88 ? -7.136 -4.719 5.558 1.00 93.50 88 LEU A O 1
ATOM 679 N N . GLU A 1 89 ? -8.505 -5.122 7.291 1.00 93.31 89 GLU A N 1
ATOM 680 C CA . GLU A 1 89 ? -8.137 -6.531 7.438 1.00 93.31 89 GLU A CA 1
ATOM 681 C C . GLU A 1 89 ? -8.578 -7.350 6.218 1.00 93.31 89 GLU A C 1
ATOM 683 O O . GLU A 1 89 ? -7.766 -8.063 5.629 1.00 93.31 89 GLU A O 1
ATOM 688 N N . ALA A 1 90 ? -9.816 -7.158 5.751 1.00 93.62 90 ALA A N 1
ATOM 689 C CA . ALA A 1 90 ? -10.304 -7.787 4.526 1.00 93.62 90 ALA A CA 1
ATOM 690 C C . ALA A 1 90 ? -9.467 -7.389 3.295 1.00 93.62 90 ALA A C 1
ATOM 692 O O . ALA A 1 90 ? -9.075 -8.252 2.508 1.00 93.62 90 ALA A O 1
ATOM 693 N N . GLN A 1 91 ? -9.127 -6.100 3.157 1.00 91.75 91 GLN A N 1
ATOM 694 C CA . GLN A 1 91 ? -8.270 -5.620 2.069 1.00 91.75 91 GLN A CA 1
ATOM 695 C C . GLN A 1 91 ? -6.879 -6.270 2.101 1.00 91.75 91 GLN A C 1
ATOM 697 O O . GLN A 1 91 ? -6.316 -6.574 1.047 1.00 91.75 91 GLN A O 1
ATOM 702 N N . LYS A 1 92 ? -6.302 -6.471 3.290 1.00 91.69 92 LYS A N 1
ATOM 703 C CA . LYS A 1 92 ? -4.986 -7.100 3.456 1.00 91.69 92 LYS A CA 1
ATOM 704 C C . LYS A 1 92 ? -4.990 -8.548 2.955 1.00 91.69 92 LYS A C 1
ATOM 706 O O . LYS A 1 92 ? -4.085 -8.919 2.206 1.00 91.69 92 LYS A O 1
ATOM 711 N N . GLU A 1 93 ? -6.009 -9.327 3.312 1.00 92.31 93 GLU A N 1
ATOM 712 C CA . GLU A 1 93 ? -6.176 -10.717 2.857 1.00 92.31 93 GLU A CA 1
ATOM 713 C C . GLU A 1 93 ? -6.410 -10.805 1.338 1.00 92.31 93 GLU A C 1
ATOM 715 O O . GLU A 1 93 ? -5.758 -11.582 0.630 1.00 92.31 93 GLU A O 1
ATOM 720 N N . GLU A 1 94 ? -7.285 -9.946 0.802 1.00 93.50 94 GLU A N 1
ATOM 721 C CA . GLU A 1 94 ? -7.538 -9.860 -0.640 1.00 93.50 94 GLU A CA 1
ATOM 722 C C . GLU A 1 94 ? -6.264 -9.492 -1.414 1.00 93.50 94 GLU A C 1
ATOM 724 O O . GLU A 1 94 ? -5.956 -10.095 -2.447 1.00 93.50 94 GLU A O 1
ATOM 729 N N . THR A 1 95 ? -5.498 -8.529 -0.898 1.00 93.50 95 THR A N 1
ATOM 730 C CA . THR A 1 95 ? -4.233 -8.099 -1.500 1.00 93.50 95 THR A CA 1
ATOM 731 C C . THR A 1 95 ? -3.209 -9.229 -1.498 1.00 93.50 95 THR A C 1
ATOM 733 O O . THR A 1 95 ? -2.540 -9.427 -2.510 1.00 93.50 95 THR A O 1
ATOM 736 N N . GLY A 1 96 ? -3.102 -9.992 -0.405 1.00 93.12 96 GLY A N 1
ATOM 737 C CA . GLY A 1 96 ? -2.224 -11.163 -0.328 1.00 93.12 96 GLY A CA 1
ATOM 738 C C . GLY A 1 96 ? -2.538 -12.181 -1.424 1.00 93.12 96 GLY A C 1
ATOM 739 O O . GLY A 1 96 ? -1.659 -12.543 -2.203 1.00 93.12 96 GLY A O 1
ATOM 740 N N . THR A 1 97 ? -3.820 -12.526 -1.572 1.00 94.44 97 THR A N 1
ATOM 741 C CA . THR A 1 97 ? -4.291 -13.464 -2.604 1.00 94.44 97 THR A CA 1
ATOM 742 C C . THR A 1 97 ? -3.969 -12.981 -4.022 1.00 94.44 97 THR A C 1
ATOM 744 O O . THR A 1 97 ? -3.581 -13.769 -4.886 1.00 94.44 97 THR A O 1
ATOM 747 N N . HIS A 1 98 ? -4.144 -11.686 -4.304 1.00 95.62 98 HIS A N 1
ATOM 748 C CA . HIS A 1 98 ? -3.809 -11.133 -5.617 1.00 95.62 98 HIS A CA 1
ATOM 749 C C . HIS A 1 98 ? -2.302 -11.129 -5.872 1.00 95.62 98 HIS A C 1
ATOM 751 O O . HIS A 1 98 ? -1.883 -11.517 -6.959 1.00 95.62 98 HIS A O 1
ATOM 757 N N . ILE A 1 99 ? -1.482 -10.748 -4.888 1.00 94.56 99 ILE A N 1
ATOM 758 C CA . ILE A 1 99 ? -0.020 -10.764 -5.032 1.00 94.56 99 ILE A CA 1
ATOM 759 C C . ILE A 1 99 ? 0.480 -12.179 -5.311 1.00 94.56 99 ILE A C 1
ATOM 761 O O . ILE A 1 99 ? 1.272 -12.351 -6.228 1.00 94.56 99 ILE A O 1
ATOM 765 N N . GLU A 1 100 ? -0.013 -13.192 -4.597 1.00 94.00 100 GLU A N 1
ATOM 766 C CA . GLU A 1 100 ? 0.369 -14.588 -4.847 1.00 94.00 100 GLU A CA 1
ATOM 767 C C . GLU A 1 100 ? 0.080 -15.020 -6.290 1.00 94.00 100 GLU A C 1
ATOM 769 O O . GLU A 1 100 ? 0.916 -15.664 -6.926 1.00 94.00 100 GLU A O 1
ATOM 774 N N . LYS A 1 101 ? -1.069 -14.609 -6.845 1.00 92.94 101 LYS A N 1
ATOM 775 C CA . LYS A 1 101 ? -1.402 -14.855 -8.258 1.00 92.94 101 LYS A CA 1
ATOM 776 C C . LYS A 1 101 ? -0.429 -14.150 -9.205 1.00 92.94 101 LYS A C 1
ATOM 778 O O . LYS A 1 101 ? -0.029 -14.742 -10.203 1.00 92.94 101 LYS A O 1
ATOM 783 N N . ILE A 1 102 ? -0.061 -12.902 -8.907 1.00 92.31 102 ILE A N 1
ATOM 784 C CA . ILE A 1 102 ? 0.874 -12.108 -9.719 1.00 92.31 102 ILE A CA 1
ATOM 785 C C . ILE A 1 102 ? 2.279 -12.719 -9.679 1.00 92.31 102 ILE A C 1
ATOM 787 O O . ILE A 1 102 ? 2.903 -12.863 -10.725 1.00 92.31 102 ILE A O 1
ATOM 791 N N . SER A 1 103 ? 2.753 -13.144 -8.505 1.00 90.81 103 SER A N 1
ATOM 792 C CA . SER A 1 103 ? 4.084 -13.734 -8.317 1.00 90.81 103 SER A CA 1
ATOM 793 C C . SER A 1 103 ? 4.304 -15.042 -9.086 1.00 90.81 103 SER A C 1
ATOM 795 O O . SER A 1 103 ? 5.448 -15.440 -9.293 1.00 90.81 103 SER A O 1
ATOM 797 N N . GLY A 1 104 ? 3.237 -15.687 -9.571 1.00 87.19 104 GLY A N 1
ATOM 798 C CA . GLY A 1 104 ? 3.330 -16.811 -10.506 1.00 87.19 104 GLY A CA 1
ATOM 799 C C . GLY A 1 104 ? 3.803 -16.435 -11.922 1.00 87.19 104 GLY A C 1
ATOM 800 O O . GLY A 1 104 ? 4.217 -17.318 -12.670 1.00 87.19 104 GLY A O 1
ATOM 801 N N . ASP A 1 105 ? 3.774 -15.150 -12.300 1.00 87.94 105 ASP A N 1
ATOM 802 C CA . ASP A 1 105 ? 4.231 -14.628 -13.596 1.00 87.94 105 ASP A CA 1
ATOM 803 C C . ASP A 1 105 ? 5.321 -13.566 -13.375 1.00 87.94 105 ASP A C 1
ATOM 805 O O . ASP A 1 105 ? 5.045 -12.401 -13.099 1.00 87.94 105 ASP A O 1
ATOM 809 N N . ALA A 1 106 ? 6.589 -13.954 -13.539 1.00 77.69 106 ALA A N 1
ATOM 810 C CA . ALA A 1 106 ? 7.736 -13.076 -13.294 1.00 77.69 106 ALA A CA 1
ATOM 811 C C . ALA A 1 106 ? 7.802 -11.841 -14.215 1.00 77.69 106 ALA A C 1
ATOM 813 O O . ALA A 1 106 ? 8.467 -10.863 -13.876 1.00 77.69 106 ALA A O 1
ATOM 814 N N . GLN A 1 107 ? 7.146 -11.864 -15.384 1.00 80.31 107 GLN A N 1
ATOM 815 C CA . GLN A 1 107 ? 7.047 -10.659 -16.216 1.00 80.31 107 GLN A CA 1
ATOM 816 C C . GLN A 1 107 ? 6.038 -9.675 -15.637 1.00 80.31 107 GLN A C 1
ATOM 818 O O . GLN A 1 107 ? 6.201 -8.464 -15.783 1.00 80.31 107 GLN A O 1
ATOM 823 N N . TYR A 1 108 ? 5.001 -10.206 -14.996 1.00 88.06 108 TYR A N 1
ATOM 824 C CA . TYR A 1 108 ? 3.951 -9.429 -14.375 1.00 88.06 108 TYR A CA 1
ATOM 825 C C . TYR A 1 108 ? 4.383 -8.867 -13.009 1.00 88.06 108 TYR A C 1
ATOM 827 O O . TYR A 1 108 ? 4.199 -7.678 -12.743 1.00 88.06 108 TYR A O 1
ATOM 835 N N . ASP A 1 109 ? 5.049 -9.678 -12.185 1.00 94.56 109 ASP A N 1
ATOM 836 C CA . ASP A 1 109 ? 5.617 -9.282 -10.891 1.00 94.56 109 ASP A CA 1
ATOM 837 C C . ASP A 1 109 ? 6.945 -8.522 -11.042 1.00 94.56 109 ASP A C 1
ATOM 839 O O . ASP A 1 109 ? 8.009 -8.944 -10.580 1.00 94.56 109 ASP A O 1
ATOM 843 N N . PHE A 1 110 ? 6.908 -7.382 -11.734 1.00 94.31 110 PHE A N 1
ATOM 844 C CA . PHE A 1 110 ? 8.136 -6.649 -12.029 1.00 94.31 110 PHE A CA 1
ATOM 845 C C . PHE A 1 110 ? 8.840 -6.148 -10.758 1.00 94.31 110 PHE A C 1
ATOM 847 O O . PHE A 1 110 ? 10.067 -6.096 -10.737 1.00 94.31 110 PHE A O 1
ATOM 854 N N . LEU A 1 111 ? 8.093 -5.829 -9.690 1.00 94.94 111 LEU A N 1
ATOM 855 C CA . LEU A 1 111 ? 8.649 -5.315 -8.434 1.00 94.94 111 LEU A CA 1
ATOM 856 C C . LEU A 1 111 ? 9.502 -6.352 -7.699 1.00 94.94 111 LEU A C 1
ATOM 858 O O . LEU A 1 111 ? 10.280 -5.975 -6.824 1.00 94.94 111 LEU A O 1
ATOM 862 N N . GLU A 1 112 ? 9.403 -7.637 -8.052 1.00 93.25 112 GLU A N 1
ATOM 863 C CA . GLU A 1 112 ? 10.297 -8.653 -7.502 1.00 93.25 112 GLU A CA 1
ATOM 864 C C . GLU A 1 112 ? 11.755 -8.407 -7.900 1.00 93.25 112 GLU A C 1
ATOM 866 O O . GLU A 1 112 ? 12.658 -8.547 -7.078 1.00 93.25 112 GLU A O 1
ATOM 871 N N . ASN A 1 113 ? 11.999 -7.992 -9.142 1.00 89.50 113 ASN A N 1
ATOM 872 C CA . ASN A 1 113 ? 13.353 -7.828 -9.678 1.00 89.50 113 ASN A CA 1
ATOM 873 C C . ASN A 1 113 ? 13.686 -6.383 -10.058 1.00 89.50 113 ASN A C 1
ATOM 875 O O . ASN A 1 113 ? 14.821 -6.101 -10.445 1.00 89.50 113 ASN A O 1
ATOM 879 N N . PHE A 1 114 ? 12.718 -5.473 -9.953 1.00 90.69 114 PHE A N 1
ATOM 880 C CA . PHE A 1 114 ? 12.911 -4.067 -10.262 1.00 90.69 114 PHE A CA 1
ATOM 881 C C . PHE A 1 114 ? 13.944 -3.438 -9.332 1.00 90.69 114 PHE A C 1
ATOM 883 O O . PHE A 1 114 ? 13.901 -3.596 -8.108 1.00 90.69 114 PHE A O 1
ATOM 890 N N . LYS A 1 115 ? 14.858 -2.686 -9.934 1.00 88.56 115 LYS A N 1
ATOM 891 C CA . LYS A 1 115 ? 15.880 -1.914 -9.245 1.00 88.56 115 LYS A CA 1
ATOM 892 C C . LYS A 1 115 ? 15.931 -0.540 -9.872 1.00 88.56 115 LYS A C 1
ATOM 894 O O . LYS A 1 115 ? 15.930 -0.419 -11.091 1.00 88.56 115 LYS A O 1
ATOM 899 N N . LEU A 1 116 ? 15.994 0.461 -9.014 1.00 89.94 116 LEU A N 1
ATOM 900 C CA . LEU A 1 116 ? 16.277 1.830 -9.397 1.00 89.94 116 LEU A CA 1
ATOM 901 C C . LEU A 1 116 ? 17.735 2.097 -9.014 1.00 89.94 116 LEU A C 1
ATOM 903 O O . LEU A 1 116 ? 18.148 1.748 -7.903 1.00 89.94 116 LEU A O 1
ATOM 907 N N . HIS A 1 117 ? 18.536 2.660 -9.917 1.00 87.81 117 HIS A N 1
ATOM 908 C CA . HIS A 1 117 ? 19.974 2.800 -9.691 1.00 87.81 117 HIS A CA 1
ATOM 909 C C . HIS A 1 117 ? 20.269 3.610 -8.409 1.00 87.81 117 HIS A C 1
ATOM 911 O O . HIS A 1 117 ? 19.652 4.635 -8.147 1.00 87.81 117 HIS A O 1
ATOM 917 N N . ASN A 1 118 ? 21.203 3.157 -7.569 1.00 85.94 118 ASN A N 1
ATOM 918 C CA . ASN A 1 118 ? 21.477 3.716 -6.227 1.00 85.94 118 ASN A CA 1
ATOM 919 C C . ASN A 1 118 ? 20.361 3.544 -5.169 1.00 85.94 118 ASN A C 1
ATOM 921 O O . ASN A 1 118 ? 20.514 4.040 -4.055 1.00 85.94 118 ASN A O 1
ATOM 925 N N . TYR A 1 119 ? 19.286 2.801 -5.457 1.00 86.75 119 TYR A N 1
ATOM 926 C CA . TYR A 1 119 ? 18.201 2.491 -4.508 1.00 86.75 119 TYR A CA 1
ATOM 927 C C . TYR A 1 119 ? 18.060 0.985 -4.219 1.00 86.75 119 TYR A C 1
ATOM 929 O O . TYR A 1 119 ? 17.091 0.567 -3.588 1.00 86.75 119 TYR A O 1
ATOM 937 N N . ASP A 1 120 ? 19.026 0.155 -4.625 1.00 83.81 120 ASP A N 1
ATOM 938 C CA . ASP A 1 120 ? 18.990 -1.311 -4.476 1.00 83.81 120 ASP A CA 1
ATOM 939 C C . ASP A 1 120 ? 18.606 -1.781 -3.064 1.00 83.81 120 ASP A C 1
ATOM 941 O O . ASP A 1 120 ? 17.735 -2.637 -2.906 1.00 83.81 120 ASP A O 1
ATOM 945 N N . TYR A 1 121 ? 19.225 -1.200 -2.031 1.00 87.56 121 TYR A N 1
ATOM 946 C CA . TYR A 1 121 ? 18.939 -1.551 -0.637 1.00 87.56 121 TYR A CA 1
ATOM 947 C C . TYR A 1 121 ? 17.498 -1.207 -0.233 1.00 87.56 121 TYR A C 1
ATOM 949 O O . TYR A 1 121 ? 16.818 -2.008 0.411 1.00 87.56 121 TYR A O 1
ATOM 957 N N . PHE A 1 122 ? 17.019 -0.026 -0.637 1.00 89.44 122 PHE A N 1
ATOM 958 C CA . PHE A 1 122 ? 15.645 0.402 -0.391 1.00 89.44 122 PHE A CA 1
ATOM 959 C C . PHE A 1 122 ? 14.655 -0.547 -1.072 1.00 89.44 122 PHE A C 1
ATOM 961 O O . PHE A 1 122 ? 13.737 -1.048 -0.420 1.00 89.44 122 PHE A O 1
ATOM 968 N N . MET A 1 123 ? 14.880 -0.852 -2.353 1.00 89.25 123 MET A N 1
ATOM 969 C CA . MET A 1 123 ? 14.018 -1.742 -3.126 1.00 89.25 123 MET A CA 1
ATOM 970 C C . MET A 1 123 ? 13.946 -3.128 -2.494 1.00 89.25 123 MET A C 1
ATOM 972 O O . MET A 1 123 ? 12.852 -3.641 -2.282 1.00 89.25 123 MET A O 1
ATOM 976 N N . HIS A 1 124 ? 15.089 -3.701 -2.109 1.00 87.44 124 HIS A N 1
ATOM 977 C CA . HIS A 1 124 ? 15.155 -5.018 -1.477 1.00 87.44 124 HIS A CA 1
ATOM 978 C C . HIS A 1 124 ? 14.288 -5.117 -0.212 1.00 87.44 124 HIS A C 1
ATOM 980 O O . HIS A 1 124 ? 13.559 -6.091 -0.035 1.00 87.44 124 HIS A O 1
ATOM 986 N N . ASN A 1 125 ? 14.329 -4.100 0.648 1.00 88.94 125 ASN A N 1
ATOM 987 C CA . ASN A 1 125 ? 13.659 -4.143 1.950 1.00 88.94 125 ASN A CA 1
ATOM 988 C C . ASN A 1 125 ? 12.180 -3.751 1.903 1.00 88.94 125 ASN A C 1
ATOM 990 O O . ASN A 1 125 ? 11.466 -3.947 2.883 1.00 88.94 125 ASN A O 1
ATOM 994 N N . THR A 1 126 ? 11.718 -3.174 0.794 1.00 93.06 126 THR A N 1
ATOM 995 C CA . THR A 1 126 ? 10.362 -2.620 0.686 1.00 93.06 126 THR A CA 1
ATOM 996 C C . THR A 1 126 ? 9.494 -3.324 -0.348 1.00 93.06 126 THR A C 1
ATOM 998 O O . THR A 1 126 ? 8.311 -3.002 -0.435 1.00 93.06 126 THR A O 1
ATOM 1001 N N . LYS A 1 127 ? 10.025 -4.323 -1.077 1.00 93.50 127 LYS A N 1
ATOM 1002 C CA . LYS A 1 127 ? 9.321 -5.018 -2.173 1.00 93.50 127 LYS A CA 1
ATOM 1003 C C . LYS A 1 127 ? 7.882 -5.374 -1.827 1.00 93.50 127 LYS A C 1
ATOM 1005 O O . LYS A 1 127 ? 6.969 -4.969 -2.534 1.00 93.50 127 LYS A O 1
ATOM 1010 N N . MET A 1 128 ? 7.665 -6.104 -0.733 1.00 93.94 128 MET A N 1
ATOM 1011 C CA . MET A 1 128 ? 6.327 -6.591 -0.391 1.00 93.94 128 MET A CA 1
ATOM 1012 C C . MET A 1 128 ? 5.364 -5.442 -0.068 1.00 93.94 128 MET A C 1
ATOM 1014 O O . MET A 1 128 ? 4.226 -5.440 -0.528 1.00 93.94 128 MET A O 1
ATOM 1018 N N . THR A 1 129 ? 5.828 -4.432 0.668 1.00 95.31 129 THR A N 1
ATOM 1019 C CA . THR A 1 129 ? 5.055 -3.219 0.961 1.00 95.31 129 THR A CA 1
ATOM 1020 C C . THR A 1 129 ? 4.679 -2.481 -0.324 1.00 95.31 129 THR A C 1
ATOM 1022 O O . THR A 1 129 ? 3.523 -2.102 -0.497 1.00 95.31 129 THR A O 1
ATOM 1025 N N . LEU A 1 130 ? 5.629 -2.337 -1.252 1.00 96.31 130 LEU A N 1
ATOM 1026 C CA . LEU A 1 130 ? 5.401 -1.709 -2.550 1.00 96.31 130 LEU A CA 1
ATOM 1027 C C . LEU A 1 130 ? 4.410 -2.505 -3.400 1.00 96.31 130 LEU A C 1
ATOM 1029 O O . LEU A 1 130 ? 3.483 -1.909 -3.938 1.00 96.31 130 LEU A O 1
ATOM 1033 N N . LYS A 1 131 ? 4.539 -3.837 -3.475 1.00 96.19 131 LYS A N 1
ATOM 1034 C CA . LYS A 1 131 ? 3.591 -4.700 -4.202 1.00 96.19 131 LYS A CA 1
ATOM 1035 C C . LYS A 1 131 ? 2.163 -4.494 -3.708 1.00 96.19 131 LYS A C 1
ATOM 1037 O O . LYS A 1 131 ? 1.262 -4.304 -4.518 1.00 96.19 131 LYS A O 1
ATOM 1042 N N . LYS A 1 132 ? 1.959 -4.468 -2.387 1.00 95.31 132 LYS A N 1
ATOM 1043 C CA . LYS A 1 132 ? 0.633 -4.271 -1.785 1.00 95.31 132 LYS A CA 1
ATOM 1044 C C . LYS A 1 132 ? -0.025 -2.976 -2.226 1.00 95.31 132 LYS A C 1
ATOM 1046 O O . LYS A 1 132 ? -1.178 -3.005 -2.648 1.00 95.31 132 LYS A O 1
ATOM 1051 N N . ILE A 1 133 ? 0.685 -1.856 -2.149 1.00 96.19 133 ILE A N 1
ATOM 1052 C CA . ILE A 1 133 ? 0.086 -0.561 -2.472 1.00 96.19 133 ILE A CA 1
ATOM 1053 C C . ILE A 1 133 ? 0.036 -0.287 -3.974 1.00 96.19 133 ILE A C 1
ATOM 1055 O O . ILE A 1 133 ? -1.010 0.092 -4.483 1.00 96.19 133 ILE A O 1
ATOM 1059 N N . ILE A 1 134 ? 1.117 -0.549 -4.708 1.00 97.19 134 ILE A N 1
ATOM 1060 C CA . ILE A 1 134 ? 1.187 -0.241 -6.138 1.00 97.19 134 ILE A CA 1
ATOM 1061 C C . ILE A 1 134 ? 0.223 -1.130 -6.923 1.00 97.19 134 ILE A C 1
ATOM 1063 O O . ILE A 1 134 ? -0.537 -0.626 -7.746 1.00 97.19 134 ILE A O 1
ATOM 1067 N N . TYR A 1 135 ? 0.217 -2.445 -6.682 1.00 97.38 135 TYR A N 1
ATOM 1068 C CA . TYR A 1 135 ? -0.656 -3.333 -7.450 1.00 97.38 135 TYR A CA 1
ATOM 1069 C C . TYR A 1 135 ? -2.130 -3.115 -7.114 1.00 97.38 135 TYR A C 1
ATOM 1071 O O . TYR A 1 135 ? -2.948 -3.146 -8.029 1.00 97.38 135 TYR A O 1
ATOM 1079 N N . SER A 1 136 ? -2.466 -2.799 -5.857 1.00 95.50 136 SER A N 1
ATOM 1080 C CA . SER A 1 136 ? -3.846 -2.447 -5.495 1.00 95.50 136 SER A CA 1
ATOM 1081 C C . SER A 1 136 ? -4.299 -1.115 -6.103 1.00 95.50 136 SER A C 1
ATOM 1083 O O . SER A 1 136 ? -5.392 -1.072 -6.662 1.00 95.50 136 SER A O 1
ATOM 1085 N N . SER A 1 137 ? -3.465 -0.065 -6.107 1.00 96.38 137 SER A N 1
ATOM 1086 C CA . SER A 1 137 ? -3.773 1.212 -6.788 1.00 96.38 137 SER A CA 1
ATOM 1087 C C . SER A 1 137 ? -3.980 1.047 -8.299 1.00 96.38 137 SER A C 1
ATOM 1089 O O . SER A 1 137 ? -4.715 1.808 -8.926 1.00 96.38 137 SER A O 1
ATOM 1091 N N . LEU A 1 138 ? -3.362 0.029 -8.902 1.00 97.00 138 LEU A N 1
ATOM 1092 C CA . LEU A 1 138 ? -3.525 -0.307 -10.318 1.00 97.00 138 LEU A CA 1
ATOM 1093 C C . LEU A 1 138 ? -4.607 -1.372 -10.569 1.00 97.00 138 LEU A C 1
ATOM 1095 O O . LEU A 1 138 ? -4.680 -1.904 -11.678 1.00 97.00 138 LEU A O 1
ATOM 1099 N N . ASN A 1 139 ? -5.441 -1.679 -9.568 1.00 96.19 139 ASN A N 1
ATOM 1100 C CA . ASN A 1 139 ? -6.491 -2.706 -9.598 1.00 96.19 139 ASN A CA 1
ATOM 1101 C C . ASN A 1 139 ? -6.003 -4.100 -10.025 1.00 96.19 139 ASN A C 1
ATOM 1103 O O . ASN A 1 139 ? -6.786 -4.895 -10.543 1.00 96.19 139 ASN A O 1
ATOM 1107 N N . TYR A 1 140 ? -4.714 -4.399 -9.850 1.00 95.81 140 TYR A N 1
ATOM 1108 C CA . TYR A 1 140 ? -4.102 -5.646 -10.313 1.00 95.81 140 TYR A CA 1
ATOM 1109 C C . TYR A 1 140 ? -4.316 -5.886 -11.822 1.00 95.81 140 TYR A C 1
ATOM 1111 O O . TYR A 1 140 ? -4.481 -7.025 -12.266 1.00 95.81 140 TYR A O 1
ATOM 1119 N N . GLU A 1 141 ? -4.348 -4.815 -12.622 1.00 95.94 141 GLU A N 1
ATOM 1120 C CA . GLU A 1 14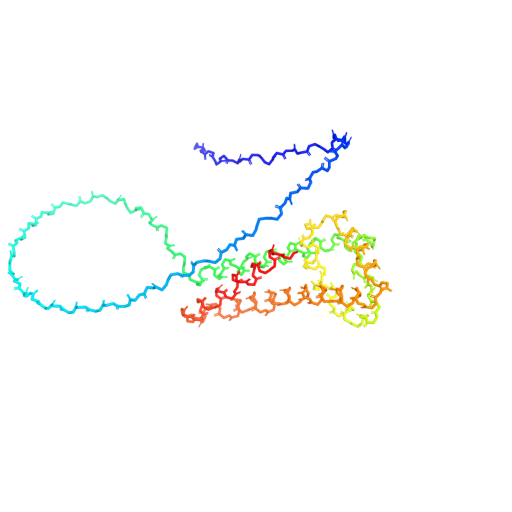1 ? -4.459 -4.899 -14.079 1.00 95.94 141 GLU A CA 1
ATOM 1121 C C . GLU A 1 141 ? -3.064 -5.006 -14.713 1.00 95.94 141 GLU A C 1
ATOM 1123 O O . GLU A 1 141 ? -2.201 -4.139 -14.522 1.00 95.94 141 GLU A O 1
ATOM 1128 N N . LYS A 1 142 ? -2.845 -6.063 -15.508 1.00 94.38 142 LYS A N 1
ATOM 1129 C CA . LYS A 1 142 ? -1.535 -6.378 -16.095 1.00 94.38 142 LYS A CA 1
ATOM 1130 C C . LYS A 1 142 ? -0.997 -5.250 -16.964 1.00 94.38 142 LYS A C 1
ATOM 1132 O O . LYS A 1 142 ? 0.171 -4.888 -16.826 1.00 94.38 142 LYS A O 1
ATOM 1137 N N . GLU A 1 143 ? -1.829 -4.659 -17.820 1.00 96.00 143 GLU A N 1
ATOM 1138 C CA . GLU A 1 143 ? -1.392 -3.574 -18.699 1.00 96.00 143 GLU A CA 1
ATOM 1139 C C . GLU A 1 143 ? -0.948 -2.340 -17.905 1.00 96.00 143 GLU A C 1
ATOM 1141 O O . GLU A 1 143 ? 0.071 -1.735 -18.232 1.00 96.00 143 GLU A O 1
ATOM 1146 N N . LYS A 1 144 ? -1.666 -1.988 -16.830 1.00 97.38 144 LYS A N 1
ATOM 1147 C CA . LYS A 1 144 ? -1.332 -0.834 -15.980 1.00 97.38 144 LYS A CA 1
ATOM 1148 C C . LYS A 1 144 ? -0.024 -1.041 -15.223 1.00 97.38 144 LYS A C 1
ATOM 1150 O O . LYS A 1 144 ? 0.793 -0.126 -15.141 1.00 97.38 144 LYS A O 1
ATOM 1155 N N . ILE A 1 145 ? 0.188 -2.245 -14.697 1.00 96.81 145 ILE A N 1
ATOM 1156 C CA . ILE A 1 145 ? 1.407 -2.610 -13.967 1.00 96.81 145 ILE A CA 1
ATOM 1157 C C . ILE A 1 145 ? 2.627 -2.586 -14.892 1.00 96.81 145 ILE A C 1
ATOM 1159 O O . ILE A 1 145 ? 3.657 -2.012 -14.534 1.00 96.81 145 ILE A O 1
ATOM 1163 N N . LEU A 1 146 ? 2.504 -3.133 -16.104 1.00 95.88 146 LEU A N 1
ATOM 1164 C CA . LEU A 1 146 ? 3.577 -3.080 -17.099 1.00 95.88 146 LEU A CA 1
ATOM 1165 C C . LEU A 1 146 ? 3.836 -1.651 -17.594 1.00 95.88 146 LEU A C 1
ATOM 1167 O O . LEU A 1 146 ? 4.991 -1.261 -17.747 1.00 95.88 146 LEU A O 1
ATOM 1171 N N . ALA A 1 147 ? 2.793 -0.838 -17.772 1.00 97.56 147 ALA A N 1
ATOM 1172 C CA . ALA A 1 147 ? 2.962 0.570 -18.121 1.00 97.56 147 ALA A CA 1
ATOM 1173 C C . ALA A 1 147 ? 3.715 1.345 -17.026 1.00 97.56 147 ALA A C 1
ATOM 1175 O O . ALA A 1 147 ? 4.604 2.139 -17.337 1.00 97.56 147 ALA A O 1
ATOM 1176 N N . LEU A 1 148 ? 3.415 1.094 -15.744 1.00 97.75 148 LEU A N 1
ATOM 1177 C CA . LEU A 1 148 ? 4.156 1.704 -14.639 1.00 97.75 148 LEU A CA 1
ATOM 1178 C C . LEU A 1 148 ? 5.624 1.264 -14.632 1.00 97.75 148 LEU A C 1
ATOM 1180 O O . LEU A 1 148 ? 6.498 2.114 -14.468 1.00 97.75 148 LEU A O 1
ATOM 1184 N N . LYS A 1 149 ? 5.904 -0.027 -14.850 1.00 96.06 149 LYS A N 1
ATOM 1185 C CA . LYS A 1 149 ? 7.277 -0.535 -14.995 1.00 96.06 149 LYS A CA 1
ATOM 1186 C C . LYS A 1 149 ? 8.050 0.275 -16.038 1.00 96.06 149 LYS A C 1
ATOM 1188 O O . LYS A 1 149 ? 9.109 0.809 -15.724 1.00 96.06 149 LYS A O 1
ATOM 1193 N N . GLU A 1 150 ? 7.504 0.419 -17.245 1.00 96.62 150 GLU A N 1
ATOM 1194 C CA . GLU A 1 150 ? 8.164 1.168 -18.321 1.00 96.62 150 GLU A CA 1
ATOM 1195 C C . GLU A 1 150 ? 8.393 2.645 -17.967 1.00 96.62 150 GLU A C 1
ATOM 1197 O O . GLU A 1 150 ? 9.402 3.229 -18.365 1.00 96.62 150 GLU A O 1
ATOM 1202 N N . ILE A 1 151 ? 7.460 3.275 -17.245 1.00 97.19 151 ILE A N 1
ATOM 1203 C CA . ILE A 1 151 ? 7.619 4.658 -16.773 1.00 97.19 151 ILE A CA 1
ATOM 1204 C C . ILE A 1 151 ? 8.793 4.745 -15.796 1.00 97.19 151 ILE A C 1
ATOM 1206 O O . ILE A 1 151 ? 9.645 5.617 -15.954 1.00 97.19 151 ILE A O 1
ATOM 1210 N N . LEU A 1 152 ? 8.859 3.846 -14.813 1.00 96.06 152 LEU A N 1
ATOM 1211 C CA . LEU A 1 152 ? 9.927 3.848 -13.813 1.00 96.06 152 LEU A CA 1
ATOM 1212 C C . LEU A 1 152 ? 11.297 3.553 -14.442 1.00 96.06 152 LEU A C 1
ATOM 1214 O O . LEU A 1 152 ? 12.265 4.232 -14.109 1.00 96.06 152 LEU A O 1
ATOM 1218 N N . GLU A 1 153 ? 11.375 2.628 -15.403 1.00 94.75 153 GLU A N 1
ATOM 1219 C CA . GLU A 1 153 ? 12.603 2.349 -16.166 1.00 94.75 153 GLU A CA 1
ATOM 1220 C C . GLU A 1 153 ? 13.075 3.573 -16.966 1.00 94.75 153 GLU A C 1
ATOM 1222 O O . GLU A 1 153 ? 14.264 3.884 -16.989 1.00 94.75 153 GLU A O 1
ATOM 1227 N N . LYS A 1 154 ? 12.150 4.322 -17.582 1.00 95.81 154 LYS A N 1
ATOM 1228 C CA . LYS A 1 154 ? 12.477 5.570 -18.296 1.00 95.81 154 LYS A CA 1
ATOM 1229 C C . LYS A 1 154 ? 12.922 6.689 -17.357 1.00 95.81 154 LYS A C 1
ATOM 1231 O O . LYS A 1 154 ? 13.719 7.530 -17.759 1.00 95.81 154 LYS A O 1
ATOM 1236 N N . LEU A 1 155 ? 12.401 6.734 -16.133 1.00 95.44 155 LEU A N 1
ATOM 1237 C CA . LEU A 1 155 ? 12.815 7.727 -15.141 1.00 95.44 155 LEU A CA 1
ATOM 1238 C C . LEU A 1 155 ? 14.200 7.418 -14.554 1.00 95.44 155 LEU A C 1
ATOM 1240 O O . LEU A 1 155 ? 14.887 8.347 -14.140 1.00 95.44 155 LEU A O 1
ATOM 1244 N N . ASP A 1 156 ? 14.644 6.159 -14.563 1.00 94.12 156 ASP A N 1
ATOM 1245 C CA . ASP A 1 156 ? 15.937 5.742 -14.000 1.00 94.12 156 ASP A CA 1
ATOM 1246 C C . ASP A 1 156 ? 17.166 6.211 -14.807 1.00 94.12 156 ASP A C 1
ATOM 1248 O O . ASP A 1 156 ? 18.307 6.067 -14.361 1.00 94.12 156 ASP A O 1
ATOM 1252 N N . THR A 1 157 ? 16.974 6.796 -15.993 1.00 91.94 157 THR A N 1
ATOM 1253 C CA . THR A 1 157 ? 18.083 7.174 -16.885 1.00 91.94 157 THR A CA 1
ATOM 1254 C C . THR A 1 157 ? 18.827 8.437 -16.447 1.00 91.94 157 THR A C 1
ATOM 1256 O O . THR A 1 157 ? 20.012 8.567 -16.727 1.00 91.94 157 THR A O 1
ATOM 1259 N N . GLU A 1 158 ? 18.151 9.367 -15.769 1.00 91.94 158 GLU A N 1
ATOM 1260 C CA . GLU A 1 158 ? 18.674 10.691 -15.398 1.00 91.94 158 GLU A CA 1
ATOM 1261 C C . GLU A 1 158 ? 18.538 10.906 -13.890 1.00 91.94 158 GLU A C 1
ATOM 1263 O O . GLU A 1 158 ? 17.468 10.665 -13.335 1.00 91.94 158 GLU A O 1
ATOM 1268 N N . ASP A 1 159 ? 19.569 11.425 -13.219 1.00 90.81 159 ASP A N 1
ATOM 1269 C CA . ASP A 1 159 ? 19.611 11.500 -11.747 1.00 90.81 159 ASP A CA 1
ATOM 1270 C C . ASP A 1 159 ? 18.411 12.241 -11.130 1.00 90.81 159 ASP A C 1
ATOM 1272 O O . ASP A 1 159 ? 17.843 11.801 -10.126 1.00 90.81 159 ASP A O 1
ATOM 1276 N N . ASN A 1 160 ? 17.976 13.347 -11.743 1.00 92.94 160 ASN A N 1
ATOM 1277 C CA . ASN A 1 160 ? 16.820 14.111 -11.260 1.00 92.94 160 ASN A CA 1
ATOM 1278 C C . ASN A 1 160 ? 15.505 13.333 -11.410 1.00 92.94 160 ASN A C 1
ATOM 1280 O O . ASN A 1 160 ? 14.677 13.343 -10.501 1.00 92.94 160 ASN A O 1
ATOM 1284 N N . ASN A 1 161 ? 15.320 12.641 -12.535 1.00 95.12 161 ASN A N 1
ATOM 1285 C CA . ASN A 1 161 ? 14.125 11.836 -12.795 1.00 95.12 161 ASN A CA 1
ATOM 1286 C C . ASN A 1 161 ? 14.106 10.591 -11.908 1.00 95.12 161 ASN A C 1
ATOM 1288 O O . ASN A 1 161 ? 13.068 10.233 -11.353 1.00 95.12 161 ASN A O 1
ATOM 1292 N N . ARG A 1 162 ? 15.279 9.996 -11.695 1.00 94.50 162 ARG A N 1
ATOM 1293 C CA . ARG A 1 162 ? 15.472 8.873 -10.793 1.00 94.50 162 ARG A CA 1
ATOM 1294 C C . ARG A 1 162 ? 15.084 9.240 -9.376 1.00 94.50 162 ARG A C 1
ATOM 1296 O O . ARG A 1 162 ? 14.348 8.506 -8.731 1.00 94.50 162 ARG A O 1
ATOM 1303 N N . ARG A 1 163 ? 15.515 10.407 -8.898 1.00 93.31 163 ARG A N 1
ATOM 1304 C CA . ARG A 1 163 ? 15.119 10.901 -7.578 1.00 93.31 163 ARG A CA 1
ATOM 1305 C C . ARG A 1 163 ? 13.599 11.045 -7.457 1.00 93.31 163 ARG A C 1
ATOM 1307 O O . ARG A 1 163 ? 13.056 10.714 -6.410 1.00 93.31 163 ARG A O 1
ATOM 1314 N N . ILE A 1 164 ? 12.913 11.486 -8.513 1.00 94.56 164 ILE A N 1
ATOM 1315 C CA . ILE A 1 164 ? 11.442 11.559 -8.538 1.00 94.56 164 ILE A CA 1
ATOM 1316 C C . ILE A 1 164 ? 10.822 10.154 -8.456 1.00 94.56 164 ILE A C 1
ATOM 1318 O O . ILE A 1 164 ? 9.902 9.943 -7.667 1.00 94.56 164 ILE A O 1
ATOM 1322 N N . ALA A 1 165 ? 11.341 9.178 -9.210 1.00 95.75 165 ALA A N 1
ATOM 1323 C CA . ALA A 1 165 ? 10.895 7.785 -9.120 1.00 95.75 165 ALA A CA 1
ATOM 1324 C C . ALA A 1 165 ? 11.126 7.199 -7.715 1.00 95.75 165 ALA A C 1
ATOM 1326 O O . ALA A 1 165 ? 10.229 6.574 -7.153 1.00 95.75 165 ALA A O 1
ATOM 1327 N N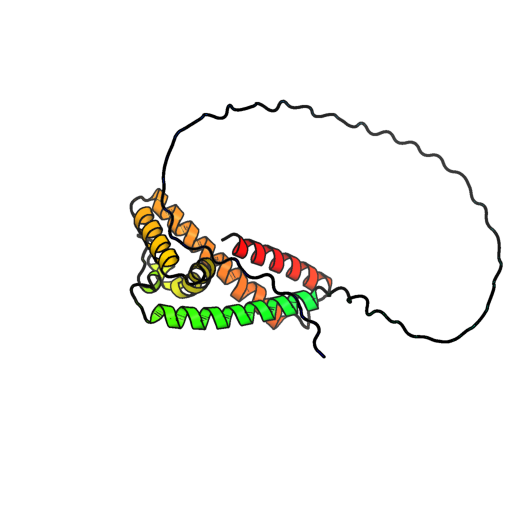 . GLY A 1 166 ? 12.287 7.467 -7.112 1.00 95.19 166 GLY A N 1
ATOM 1328 C CA . GLY A 1 166 ? 12.600 7.080 -5.737 1.00 95.19 166 GLY A CA 1
ATOM 1329 C C . GLY A 1 166 ? 11.615 7.681 -4.734 1.00 95.19 166 GLY A C 1
ATOM 1330 O O . GLY A 1 166 ? 11.036 6.952 -3.936 1.00 95.19 166 GLY A O 1
ATOM 1331 N N . GLN A 1 167 ? 11.329 8.982 -4.842 1.00 95.19 167 GLN A N 1
ATOM 1332 C CA . GLN A 1 167 ? 10.350 9.667 -3.989 1.00 95.19 167 GLN A CA 1
ATOM 1333 C C . GLN A 1 167 ? 8.939 9.087 -4.118 1.00 95.19 167 GLN A C 1
ATOM 1335 O O . GLN A 1 167 ? 8.231 8.968 -3.118 1.00 95.19 167 GLN A O 1
ATOM 1340 N N . PHE A 1 168 ? 8.519 8.713 -5.329 1.00 96.62 168 PHE A N 1
ATOM 1341 C CA . PHE A 1 168 ? 7.239 8.037 -5.544 1.00 96.62 168 PHE A CA 1
ATOM 1342 C C . PHE A 1 168 ? 7.179 6.692 -4.803 1.00 96.62 168 PHE A C 1
ATOM 1344 O O . PHE A 1 168 ? 6.191 6.407 -4.120 1.00 96.62 168 PHE A O 1
ATOM 1351 N N . LEU A 1 169 ? 8.240 5.886 -4.887 1.00 96.62 169 LEU A N 1
ATOM 1352 C CA . LEU A 1 169 ? 8.309 4.582 -4.223 1.00 96.62 169 LEU A CA 1
ATOM 1353 C C . LEU A 1 169 ? 8.386 4.725 -2.694 1.00 96.62 169 LEU A C 1
ATOM 1355 O O . LEU A 1 169 ? 7.664 4.032 -1.980 1.00 96.62 169 LEU A O 1
ATOM 1359 N N . GLU A 1 170 ? 9.190 5.657 -2.182 1.00 95.50 170 GLU A N 1
ATOM 1360 C CA . GLU A 1 170 ? 9.262 5.990 -0.751 1.00 95.50 170 GLU A CA 1
ATOM 1361 C C . GLU A 1 170 ? 7.896 6.424 -0.211 1.00 95.50 170 GLU A C 1
ATOM 1363 O O . GLU A 1 170 ? 7.403 5.853 0.761 1.00 95.50 170 GLU A O 1
ATOM 1368 N N . THR A 1 171 ? 7.231 7.353 -0.905 1.00 96.12 171 THR A N 1
ATOM 1369 C CA . THR A 1 171 ? 5.892 7.830 -0.529 1.00 96.12 171 THR A CA 1
ATOM 1370 C C . THR A 1 171 ? 4.880 6.686 -0.517 1.00 96.12 171 THR A C 1
ATOM 1372 O O . THR A 1 171 ? 4.097 6.559 0.423 1.00 96.12 171 THR A O 1
ATOM 1375 N N . SER A 1 172 ? 4.916 5.816 -1.529 1.00 96.31 172 SER A N 1
ATOM 1376 C CA . SER A 1 172 ? 4.038 4.643 -1.608 1.00 96.31 172 SER A CA 1
ATOM 1377 C C . SER A 1 172 ? 4.260 3.704 -0.418 1.00 96.31 172 SER A C 1
ATOM 1379 O O . SER A 1 172 ? 3.310 3.302 0.257 1.00 96.31 172 SER A O 1
ATOM 1381 N N . ARG A 1 173 ? 5.521 3.389 -0.104 1.00 95.38 173 ARG A N 1
ATOM 1382 C CA . ARG A 1 173 ? 5.880 2.562 1.055 1.00 95.38 173 ARG A CA 1
ATOM 1383 C C . ARG A 1 173 ? 5.362 3.174 2.357 1.00 95.38 173 ARG A C 1
ATOM 1385 O O . ARG A 1 173 ? 4.756 2.463 3.157 1.00 95.38 173 ARG A O 1
ATOM 1392 N N . ASP A 1 174 ? 5.576 4.467 2.563 1.00 95.06 174 ASP A N 1
ATOM 1393 C CA . ASP A 1 174 ? 5.190 5.146 3.799 1.00 95.06 174 ASP A CA 1
ATOM 1394 C C . ASP A 1 174 ? 3.668 5.190 3.984 1.00 95.06 174 ASP A C 1
ATOM 1396 O O . ASP A 1 174 ? 3.184 4.938 5.088 1.00 95.06 174 ASP A O 1
ATOM 1400 N N . ILE A 1 175 ? 2.898 5.403 2.909 1.00 94.50 175 ILE A N 1
ATOM 1401 C CA . ILE A 1 175 ? 1.428 5.320 2.948 1.00 94.50 175 ILE A CA 1
ATOM 1402 C C . ILE A 1 175 ? 0.975 3.917 3.370 1.00 94.50 175 ILE A C 1
ATOM 1404 O O . ILE A 1 175 ? 0.103 3.788 4.231 1.00 94.50 175 ILE A O 1
ATOM 1408 N N . GLN A 1 176 ? 1.560 2.860 2.796 1.00 94.56 176 GLN A N 1
ATOM 1409 C CA . GLN A 1 176 ? 1.170 1.488 3.130 1.00 94.56 176 GLN A CA 1
ATOM 1410 C C . GLN A 1 176 ? 1.485 1.141 4.590 1.00 94.56 176 GLN A C 1
ATOM 1412 O O . GLN A 1 176 ? 0.654 0.535 5.266 1.00 94.56 176 GLN A O 1
ATOM 1417 N N . LEU A 1 177 ? 2.653 1.545 5.096 1.00 92.69 177 LEU A N 1
ATOM 1418 C CA . LEU A 1 177 ? 3.040 1.292 6.489 1.00 92.69 177 LEU A CA 1
ATOM 1419 C C . LEU A 1 177 ? 2.178 2.069 7.476 1.00 92.69 177 LEU A C 1
ATOM 1421 O O . LEU A 1 177 ? 1.773 1.524 8.499 1.00 92.69 177 LEU A O 1
ATOM 1425 N N . GLN A 1 178 ? 1.836 3.315 7.153 1.00 90.50 178 GLN A N 1
ATOM 1426 C CA . GLN A 1 178 ? 0.909 4.100 7.961 1.00 90.50 178 GLN A CA 1
ATOM 1427 C C . GLN A 1 178 ? -0.436 3.371 8.132 1.00 90.50 178 GLN A C 1
ATOM 1429 O O . GLN A 1 178 ? -1.030 3.387 9.210 1.00 90.50 178 GLN A O 1
ATOM 1434 N N . GLN A 1 179 ? -0.913 2.679 7.097 1.00 86.25 179 GLN A N 1
ATOM 1435 C CA . GLN A 1 179 ? -2.161 1.926 7.182 1.00 86.25 179 GLN A CA 1
ATOM 1436 C C . GLN A 1 179 ? -2.036 0.603 7.937 1.00 86.25 179 GLN A C 1
ATOM 1438 O O . GLN A 1 179 ? -2.845 0.347 8.831 1.00 86.25 179 GLN A O 1
ATOM 1443 N N . GLU A 1 180 ? -1.054 -0.230 7.588 1.00 82.56 180 GLU A N 1
ATOM 1444 C CA . GLU A 1 180 ? -0.897 -1.561 8.189 1.00 82.56 180 GLU A CA 1
ATOM 1445 C C . GLU A 1 180 ? -0.408 -1.483 9.636 1.00 82.56 180 GLU A C 1
ATOM 1447 O O . GLU A 1 180 ? -1.011 -2.073 10.533 1.00 82.56 180 GLU A O 1
ATOM 1452 N N . ASP A 1 181 ? 0.664 -0.731 9.873 1.00 72.31 181 ASP A N 1
ATOM 1453 C CA . ASP A 1 181 ? 1.371 -0.764 11.150 1.00 72.31 181 ASP A CA 1
ATOM 1454 C C . ASP A 1 181 ? 0.828 0.254 12.144 1.00 72.31 181 ASP A C 1
ATOM 1456 O O . ASP A 1 181 ? 0.902 0.023 13.353 1.00 72.31 181 ASP A O 1
ATOM 1460 N N . LEU A 1 182 ? 0.293 1.384 11.667 1.00 82.44 182 LEU A N 1
ATOM 1461 C CA . LEU A 1 182 ? -0.202 2.427 12.560 1.00 82.44 182 LEU A CA 1
ATOM 1462 C C . LEU A 1 182 ? -1.711 2.341 12.765 1.00 82.44 182 LEU A C 1
ATOM 1464 O O . LEU A 1 182 ? -2.148 2.281 13.908 1.00 82.44 182 LEU A O 1
ATOM 1468 N N . ILE A 1 183 ? -2.517 2.359 11.701 1.00 88.50 183 ILE A N 1
ATOM 1469 C CA . ILE A 1 183 ? -3.979 2.448 11.841 1.00 88.50 183 ILE A CA 1
ATOM 1470 C C . ILE A 1 183 ? -4.573 1.101 12.236 1.00 88.50 183 ILE A C 1
ATOM 1472 O O . ILE A 1 183 ? -5.191 1.007 13.297 1.00 88.50 183 ILE A O 1
ATOM 1476 N N . LEU A 1 184 ? -4.366 0.064 11.418 1.00 92.44 184 LEU A N 1
ATOM 1477 C CA . LEU A 1 184 ? -4.959 -1.252 11.660 1.00 92.44 184 LEU A CA 1
ATOM 1478 C C . LEU A 1 184 ? -4.519 -1.809 13.018 1.00 92.44 184 LEU A C 1
ATOM 1480 O O . LEU A 1 184 ? -5.363 -2.183 13.831 1.00 92.44 184 LEU A O 1
ATOM 1484 N N . LYS A 1 185 ? -3.215 -1.760 13.310 1.00 90.12 185 LYS A N 1
ATOM 1485 C CA . LYS A 1 185 ? -2.677 -2.222 14.591 1.00 90.12 185 LYS A CA 1
ATOM 1486 C C . LYS A 1 185 ? -3.215 -1.434 15.790 1.00 90.12 185 LYS A C 1
ATOM 1488 O O . LYS A 1 185 ? -3.625 -2.043 16.770 1.00 90.12 185 LYS A O 1
ATOM 1493 N N . LYS A 1 186 ? -3.277 -0.094 15.733 1.00 88.69 186 LYS A N 1
ATOM 1494 C CA . LYS A 1 186 ? -3.847 0.701 16.843 1.00 88.69 186 LYS A CA 1
ATOM 1495 C C . LYS A 1 186 ? -5.312 0.365 17.087 1.00 88.69 186 LYS A C 1
ATOM 1497 O O . LYS A 1 186 ? -5.724 0.291 18.245 1.00 88.69 186 LYS A O 1
ATOM 1502 N N . ILE A 1 187 ? -6.088 0.167 16.020 1.00 91.12 187 ILE A N 1
ATOM 1503 C CA . ILE A 1 187 ? -7.485 -0.256 16.132 1.00 91.12 187 ILE A CA 1
ATOM 1504 C C . ILE A 1 187 ? -7.548 -1.632 16.813 1.00 91.12 187 ILE A C 1
ATOM 1506 O O . ILE A 1 187 ? -8.284 -1.792 17.779 1.00 91.12 187 ILE A O 1
ATOM 1510 N N . GLN A 1 188 ? -6.737 -2.602 16.396 1.00 89.44 188 GLN A N 1
ATOM 1511 C CA . GLN A 1 188 ? -6.731 -3.936 17.007 1.00 89.44 188 GLN A CA 1
ATOM 1512 C C . GLN A 1 188 ? -6.298 -3.917 18.486 1.00 89.44 188 GLN A C 1
ATOM 1514 O O . GLN A 1 188 ? -6.953 -4.537 19.322 1.00 89.44 188 GLN A O 1
ATOM 1519 N N . ASP A 1 189 ? -5.249 -3.165 18.826 1.00 88.69 189 ASP A N 1
ATOM 1520 C CA . ASP A 1 189 ? -4.639 -3.188 20.161 1.00 88.69 189 ASP A CA 1
ATOM 1521 C C . ASP A 1 189 ? -5.416 -2.361 21.201 1.00 88.69 189 ASP A C 1
ATOM 1523 O O . ASP A 1 189 ? -5.416 -2.687 22.389 1.00 88.69 189 ASP A O 1
ATOM 1527 N N . THR A 1 190 ? -6.040 -1.250 20.788 1.00 86.56 190 THR A N 1
ATOM 1528 C CA . THR A 1 190 ? -6.496 -0.214 21.737 1.00 86.56 190 THR A CA 1
ATOM 1529 C C . THR A 1 190 ? -7.973 0.155 21.644 1.00 86.56 190 THR A C 1
ATOM 1531 O O . THR A 1 190 ? -8.464 0.861 22.523 1.00 86.56 190 THR A O 1
ATOM 1534 N N . LEU A 1 191 ? -8.725 -0.331 20.645 1.00 88.19 191 LEU A N 1
ATOM 1535 C CA . LEU A 1 191 ? -10.117 0.099 20.418 1.00 88.19 191 LEU A CA 1
ATOM 1536 C C . LEU A 1 191 ? -11.029 -0.088 21.636 1.00 88.19 191 LEU A C 1
ATOM 1538 O O . LEU A 1 191 ? -11.841 0.787 21.923 1.00 88.19 191 LEU A O 1
ATOM 1542 N N . GLN A 1 192 ? -10.860 -1.183 22.380 1.00 84.19 192 GLN A N 1
ATOM 1543 C CA . GLN A 1 192 ? -11.691 -1.493 23.552 1.00 84.19 192 GLN A CA 1
ATOM 1544 C C . GLN A 1 192 ? -11.360 -0.646 24.791 1.00 84.19 192 GLN A C 1
ATOM 1546 O O . GLN A 1 192 ? -12.156 -0.582 25.723 1.00 84.19 192 GLN A O 1
ATOM 1551 N N . THR A 1 193 ? -10.188 -0.007 24.826 1.00 88.69 193 THR A N 1
ATOM 1552 C CA . THR A 1 193 ? -9.697 0.770 25.980 1.00 88.69 193 THR A CA 1
ATOM 1553 C C . THR A 1 193 ? -9.581 2.268 25.684 1.00 88.69 193 THR A C 1
ATOM 1555 O O . THR A 1 193 ? -9.220 3.055 26.562 1.00 88.69 193 THR A O 1
ATOM 1558 N N . LEU A 1 194 ? -9.904 2.680 24.455 1.00 89.50 194 LEU A N 1
ATOM 1559 C CA . LEU A 1 194 ? -9.858 4.062 24.000 1.00 89.50 194 LEU A CA 1
ATOM 1560 C C . LEU A 1 194 ? -10.950 4.908 24.672 1.00 89.50 194 LEU A C 1
ATOM 1562 O O . LEU A 1 194 ? -12.132 4.568 24.671 1.00 89.50 194 LEU A O 1
ATOM 1566 N N . SER A 1 195 ? -10.555 6.065 25.210 1.00 91.94 195 SER A N 1
ATOM 1567 C CA . SER A 1 195 ? -11.518 7.093 25.607 1.00 91.94 195 SER A CA 1
ATOM 1568 C C . SER A 1 195 ? -12.205 7.677 24.370 1.00 91.94 195 SER A C 1
ATOM 1570 O O . SER A 1 195 ? -11.661 7.636 23.265 1.00 91.94 195 SER A O 1
ATOM 1572 N N . LYS A 1 196 ? -13.386 8.278 24.556 1.00 90.50 196 LYS A N 1
ATOM 1573 C CA . LYS A 1 196 ? -14.152 8.892 23.461 1.00 90.50 196 LYS A CA 1
ATOM 1574 C C . LYS A 1 196 ? -13.325 9.907 22.656 1.00 90.50 196 LYS A C 1
ATOM 1576 O O . LYS A 1 196 ? -13.299 9.828 21.436 1.00 90.50 196 LYS A O 1
ATOM 1581 N N . GLU A 1 197 ? -12.619 10.806 23.339 1.00 91.75 197 GLU A N 1
ATOM 1582 C CA . GLU A 1 197 ? -11.780 11.839 22.712 1.00 91.75 197 GLU A CA 1
ATOM 1583 C C . GLU A 1 197 ? -10.651 11.232 21.867 1.00 91.75 197 GLU A C 1
ATOM 1585 O O . GLU A 1 197 ? -10.479 11.584 20.703 1.00 91.75 197 GLU A O 1
ATOM 1590 N N . LYS A 1 198 ? -9.935 10.239 22.409 1.00 92.62 198 LYS A N 1
ATOM 1591 C CA . LYS A 1 198 ? -8.863 9.557 21.672 1.00 92.62 198 LYS A CA 1
ATOM 1592 C C . LYS A 1 198 ? -9.396 8.739 20.493 1.00 92.62 198 LYS A C 1
ATOM 1594 O O . LYS A 1 198 ? -8.710 8.601 19.485 1.00 92.62 198 LYS A O 1
ATOM 1599 N N . ALA A 1 199 ? -10.606 8.185 20.606 1.00 93.00 199 ALA A N 1
ATOM 1600 C CA . ALA A 1 199 ? -11.261 7.496 19.499 1.00 93.00 199 ALA A CA 1
ATOM 1601 C C . ALA A 1 199 ? -11.630 8.472 18.368 1.00 93.00 199 ALA A C 1
ATOM 1603 O O . ALA A 1 199 ? -11.484 8.133 17.198 1.00 93.00 199 ALA A O 1
ATOM 1604 N N . GLU A 1 200 ? -12.073 9.688 18.693 1.00 94.31 200 GLU A N 1
ATOM 1605 C CA . GLU A 1 200 ? -12.346 10.732 17.698 1.00 94.31 200 GLU A CA 1
ATOM 1606 C C . GLU A 1 200 ? -11.062 11.203 16.995 1.00 94.31 200 GLU A C 1
ATOM 1608 O O . GLU A 1 200 ? -11.046 11.303 15.768 1.00 94.31 200 GLU A O 1
ATOM 1613 N N . GLU A 1 201 ? -9.970 11.407 17.736 1.00 93.31 201 GLU A N 1
ATOM 1614 C CA . GLU A 1 201 ? -8.656 11.752 17.170 1.00 93.31 201 GLU A CA 1
ATOM 1615 C C . GLU A 1 201 ? -8.132 10.647 16.237 1.00 93.31 201 GLU A C 1
ATOM 1617 O O . GLU A 1 201 ? -7.743 10.909 15.094 1.00 93.31 201 GLU A O 1
ATOM 1622 N N . LEU A 1 202 ? -8.181 9.386 16.683 1.00 93.00 202 LEU A N 1
ATOM 1623 C CA . LEU A 1 202 ? -7.769 8.247 15.864 1.00 93.00 202 LEU A CA 1
ATOM 1624 C C . LEU A 1 202 ? -8.631 8.117 14.603 1.00 93.00 202 LEU A C 1
ATOM 1626 O O . LEU A 1 202 ? -8.095 7.821 13.536 1.00 93.00 202 LEU A O 1
ATOM 1630 N N . LEU A 1 203 ? -9.941 8.364 14.702 1.00 94.56 203 LEU A N 1
ATOM 1631 C CA . LEU A 1 203 ? -10.840 8.340 13.550 1.00 94.56 203 LEU A CA 1
ATOM 1632 C C . LEU A 1 203 ? -10.462 9.409 12.521 1.00 94.56 203 LEU A C 1
ATOM 1634 O O . LEU A 1 203 ? -10.363 9.091 11.338 1.00 94.56 203 LEU A O 1
ATOM 1638 N N . GLN A 1 204 ? -10.186 10.643 12.951 1.00 93.88 204 GLN A N 1
ATOM 1639 C CA . GLN A 1 204 ? -9.755 11.711 12.042 1.00 93.88 204 GLN A CA 1
ATOM 1640 C C . GLN A 1 204 ? -8.444 11.362 11.329 1.00 93.88 204 GLN A C 1
ATOM 1642 O O . GLN A 1 204 ? -8.314 11.579 10.122 1.00 93.88 204 GLN A O 1
ATOM 1647 N N . HIS A 1 205 ? -7.477 10.793 12.053 1.00 91.50 205 HIS A N 1
ATOM 1648 C CA . HIS A 1 205 ? -6.229 10.326 11.454 1.00 91.50 205 HIS A CA 1
ATOM 1649 C C . HIS A 1 205 ? -6.458 9.195 10.449 1.00 91.50 205 HIS A C 1
ATOM 1651 O O . HIS A 1 205 ? -5.950 9.270 9.329 1.00 91.50 205 HIS A O 1
ATOM 1657 N N . ALA A 1 206 ? -7.269 8.198 10.811 1.00 92.81 206 ALA A N 1
ATOM 1658 C CA . ALA A 1 206 ? -7.595 7.082 9.934 1.00 92.81 206 ALA A CA 1
ATOM 1659 C C . ALA A 1 206 ? -8.278 7.558 8.643 1.00 92.81 206 ALA A C 1
ATOM 1661 O O . ALA A 1 206 ? -7.846 7.198 7.551 1.00 92.81 206 ALA A O 1
ATOM 1662 N N . GLU A 1 207 ? -9.289 8.425 8.741 1.00 93.81 207 GLU A N 1
ATOM 1663 C CA . GLU A 1 207 ? -9.988 8.984 7.578 1.00 93.81 207 GLU A CA 1
ATOM 1664 C C . GLU A 1 207 ? -9.049 9.796 6.673 1.00 93.81 207 GLU A C 1
ATOM 1666 O O . GLU A 1 207 ? -9.101 9.675 5.444 1.00 93.81 207 GLU A O 1
ATOM 1671 N N . ARG A 1 208 ? -8.154 10.599 7.262 1.00 93.00 208 ARG A N 1
ATOM 1672 C CA . ARG A 1 208 ? -7.172 11.390 6.510 1.00 93.00 208 ARG A CA 1
ATOM 1673 C C . ARG A 1 208 ? -6.214 10.499 5.722 1.00 93.00 208 ARG A C 1
ATOM 1675 O O . ARG A 1 208 ? -5.981 10.751 4.542 1.00 93.00 208 ARG A O 1
ATOM 1682 N N . ASP A 1 209 ? -5.670 9.470 6.356 1.00 91.00 209 ASP A N 1
ATOM 1683 C CA . ASP A 1 209 ? -4.666 8.598 5.745 1.00 91.00 209 ASP A CA 1
ATOM 1684 C C . ASP A 1 209 ? -5.295 7.633 4.722 1.00 91.00 209 ASP A C 1
ATOM 1686 O O . ASP A 1 209 ? -4.707 7.367 3.671 1.00 91.00 209 ASP A O 1
ATOM 1690 N N . LEU A 1 210 ? -6.535 7.181 4.953 1.00 91.88 210 LEU A N 1
ATOM 1691 C CA . LEU A 1 210 ? -7.330 6.469 3.945 1.00 91.88 210 LEU A CA 1
ATOM 1692 C C . LEU A 1 210 ? -7.555 7.335 2.701 1.00 91.88 210 LEU A C 1
ATOM 1694 O O . LEU A 1 210 ? -7.386 6.859 1.578 1.00 91.88 210 LEU A O 1
ATOM 1698 N N . LYS A 1 211 ? -7.867 8.622 2.887 1.00 93.62 211 LYS A N 1
ATOM 1699 C CA . LYS A 1 211 ? -8.022 9.568 1.778 1.00 93.62 211 LYS A CA 1
ATOM 1700 C C . LYS A 1 211 ? -6.715 9.804 1.022 1.00 93.62 211 LYS A C 1
ATOM 1702 O O . LYS A 1 211 ? -6.750 9.985 -0.190 1.00 93.62 211 LYS A O 1
ATOM 1707 N N . ILE A 1 212 ? -5.569 9.798 1.706 1.00 91.56 212 ILE A N 1
ATOM 1708 C CA . ILE A 1 212 ? -4.259 9.893 1.046 1.00 91.56 212 ILE A CA 1
ATOM 1709 C C . ILE A 1 212 ? -4.043 8.696 0.119 1.00 91.56 212 ILE A C 1
ATOM 1711 O O . ILE A 1 212 ? -3.720 8.911 -1.044 1.00 91.56 212 ILE A O 1
ATOM 1715 N N . LYS A 1 213 ? -4.299 7.464 0.579 1.00 90.12 213 LYS A N 1
ATOM 1716 C CA . LYS A 1 213 ? -4.196 6.272 -0.281 1.00 90.12 213 LYS A CA 1
ATOM 1717 C C . LYS A 1 213 ? -5.148 6.314 -1.469 1.00 90.12 213 LYS A C 1
ATOM 1719 O O . LYS A 1 213 ? -4.758 5.933 -2.557 1.00 90.12 213 LYS A O 1
ATOM 1724 N N . GLN A 1 214 ? -6.380 6.782 -1.279 1.00 90.56 214 GLN A N 1
ATOM 1725 C CA . GLN A 1 214 ? -7.340 6.903 -2.384 1.00 90.56 214 GLN A CA 1
ATOM 1726 C C . GLN A 1 214 ? -6.883 7.870 -3.486 1.00 90.56 214 GLN A C 1
ATOM 1728 O O . GLN A 1 214 ? -7.348 7.758 -4.615 1.00 90.56 214 GLN A O 1
ATOM 1733 N N . ASN A 1 215 ? -6.013 8.830 -3.160 1.00 91.69 215 ASN A N 1
ATOM 1734 C CA . ASN A 1 215 ? -5.477 9.793 -4.121 1.00 91.69 215 ASN A CA 1
ATOM 1735 C C . ASN A 1 215 ? -4.163 9.333 -4.780 1.00 91.69 215 ASN A C 1
ATOM 1737 O O . ASN A 1 215 ? -3.656 10.073 -5.625 1.00 91.69 215 ASN A O 1
ATOM 1741 N N . LEU A 1 216 ? -3.597 8.194 -4.355 1.00 89.12 216 LEU A N 1
ATOM 1742 C CA . LEU A 1 216 ? -2.381 7.598 -4.914 1.00 89.12 216 LEU A CA 1
ATOM 1743 C C . LEU A 1 216 ? -2.711 6.750 -6.147 1.00 89.12 216 LEU A C 1
ATOM 1745 O O . LEU A 1 216 ? -2.161 7.077 -7.220 1.00 89.12 216 LEU A O 1
#

Secondary structure (DSSP, 8-state):
------PPPPP--------------PPPPPPPPP--------------------------------------PPPPHHHHHHHHHHHHHHHHHHHHHHHHHHHT-TTT-HHHH---TT-HHHHHHHHHHHHHHHHHHTTT-HHHHHHHHHHHHHHTTSHHHHHHHHHHHHHHHHHHHIIIIIIIHHHHHHTTT--HHHHHHHHHHHHHHHHHHHT-

InterPro domains:
  IPR008421 Borrelia lipoprotein paralogus family 54/60 [PF05714] (101-216)

Foldseek 3Di:
DDDDDDDDDDDDDDPDDDDDDDDDDDDDDDDDDDDDDDDDDDDDDDDDDDDDDDDDDDDDDDDDDDPPPPPPPPQALLNLLVVLLVVLVVLVVVLVVLVVVQVVDCLQLVLVPDDQPPCNVVSVVQSVLLSSLVCVLVVVDSVSSNVVSVCQVVLSPDPVSSVVSVVVSVVSSVLSCCSPVPRNVCSVPPSVPDDSVRSVVSSVSSVVSVVVSVVD